Protein AF-A0A3S4YJY5-F1 (afdb_monomer_lite)

Organism: NCBI:txid2047

pLDDT: mean 90.06, std 14.02, range [30.72, 98.81]

Radius of gyration: 25.34 Å; chains: 1; bounding box: 78×40×78 Å

Foldseek 3Di:
DLLVCVVVPAAEEDAAPVRVVVNVVSVPQQLSYEYHYLDYDLVSLLSSQVRVHNEYAYWAPVVVVSNLVSQVVQQVVQVVVVHHRTAAHEYAFEEDLQWAAAQPDIDNHPDDPDRGTWYQAFQQCVVVVDDQVLQVQLVHGSRGTRVLSVLSSQLNRRSHHYQAYAYERAAQGQDQVRLLSSLLSRVVVQLVSCVSSVDQRQEYESEEHQRDDQDPPRDRDDPVVNVVVNVVSQVVSCVVSVHDRHHYHYHYQQVPPFQPDKDKWWWADWDWDWDQDPVRDTDIEIETETAAFCVQPVCCLPPVDAHDKAQPPDHADDDWGWYWYAYDDPDPSRTPHGTDTGHPLDDHDDPDPDPDPRTIMMIGTDDPDD

Structure (mmCIF, N/CA/C/O backbone):
data_AF-A0A3S4YJY5-F1
#
_entry.id   AF-A0A3S4YJY5-F1
#
loop_
_atom_site.group_PDB
_atom_site.id
_atom_site.type_symbol
_atom_site.label_atom_id
_atom_site.label_alt_id
_atom_site.label_comp_id
_atom_site.label_asym_id
_atom_site.label_entity_id
_atom_site.label_seq_id
_atom_site.pdbx_PDB_ins_code
_atom_site.Cartn_x
_atom_site.Cartn_y
_atom_site.Cartn_z
_atom_site.occupancy
_atom_site.B_iso_or_equiv
_atom_site.auth_seq_id
_atom_site.auth_comp_id
_atom_site.auth_asym_id
_atom_site.auth_atom_id
_atom_site.pdbx_PDB_model_num
ATOM 1 N N . MET A 1 1 ? -9.000 -2.576 -15.439 1.00 89.38 1 MET A N 1
ATOM 2 C CA . MET A 1 1 ? -8.334 -2.771 -14.136 1.00 89.38 1 MET A CA 1
ATOM 3 C C . MET A 1 1 ? -9.347 -2.936 -13.020 1.00 89.38 1 MET A C 1
ATOM 5 O O . MET A 1 1 ? -9.651 -4.083 -12.767 1.00 89.38 1 MET A O 1
ATOM 9 N N . ALA A 1 2 ? -9.947 -1.881 -12.447 1.00 93.69 2 ALA A N 1
ATOM 10 C CA . ALA A 1 2 ? -10.879 -2.018 -11.309 1.00 93.69 2 ALA A CA 1
ATOM 11 C C . ALA A 1 2 ? -11.986 -3.073 -11.518 1.00 93.69 2 ALA A C 1
ATOM 13 O O . ALA A 1 2 ? -12.123 -3.989 -10.718 1.00 93.69 2 ALA A O 1
ATOM 14 N N . ARG A 1 3 ? -12.700 -3.007 -12.652 1.00 95.06 3 ARG A N 1
ATOM 15 C CA . ARG A 1 3 ? -13.713 -4.015 -13.004 1.00 95.06 3 ARG A CA 1
ATOM 16 C C . ARG A 1 3 ? -13.138 -5.434 -13.108 1.00 95.06 3 ARG A C 1
ATOM 18 O O . ARG A 1 3 ? -13.740 -6.348 -12.577 1.00 95.06 3 ARG A O 1
ATOM 25 N N . TRP A 1 4 ? -11.981 -5.604 -13.752 1.00 95.44 4 TRP A N 1
ATOM 26 C CA . TRP A 1 4 ? -11.342 -6.919 -13.894 1.00 95.44 4 TRP A CA 1
ATOM 27 C C . TRP A 1 4 ? -10.918 -7.495 -12.547 1.00 95.44 4 TRP A C 1
ATOM 29 O O . TRP A 1 4 ? -11.204 -8.647 -12.280 1.00 95.44 4 TRP A O 1
ATOM 39 N N . ALA A 1 5 ? -10.287 -6.694 -11.684 1.00 95.12 5 ALA A N 1
ATOM 40 C CA . ALA A 1 5 ? -9.904 -7.143 -10.348 1.00 95.12 5 ALA A CA 1
ATOM 41 C C . ALA A 1 5 ? -11.126 -7.650 -9.565 1.00 95.12 5 ALA A C 1
ATOM 43 O O . ALA A 1 5 ? -11.082 -8.734 -8.995 1.00 95.12 5 ALA A O 1
ATOM 44 N N . TYR A 1 6 ? -12.237 -6.909 -9.620 1.00 96.50 6 TYR A N 1
ATOM 45 C CA . TYR A 1 6 ? -13.474 -7.309 -8.958 1.00 96.50 6 TYR A CA 1
ATOM 46 C C . TYR A 1 6 ? -14.141 -8.544 -9.590 1.00 96.50 6 TYR A C 1
ATOM 48 O O . TYR A 1 6 ? -14.603 -9.422 -8.869 1.00 96.50 6 TYR A O 1
ATOM 56 N N . GLU A 1 7 ? -14.171 -8.647 -10.924 1.00 97.00 7 GLU A N 1
ATOM 57 C CA . GLU A 1 7 ? -14.686 -9.828 -11.642 1.00 97.00 7 GLU A CA 1
ATOM 58 C C . GLU A 1 7 ? -13.888 -11.102 -11.309 1.00 97.00 7 GLU A C 1
ATOM 60 O O . GLU A 1 7 ? -14.473 -12.180 -11.230 1.00 97.00 7 GLU A O 1
ATOM 65 N N . GLU A 1 8 ? -12.587 -10.970 -11.040 1.00 97.19 8 GLU A N 1
ATOM 66 C CA . GLU A 1 8 ? -11.709 -12.050 -10.561 1.00 97.19 8 GLU A CA 1
ATOM 67 C C . GLU A 1 8 ? -11.827 -12.304 -9.041 1.00 97.19 8 GLU A C 1
ATOM 69 O O . GLU A 1 8 ? -11.110 -13.135 -8.486 1.00 97.19 8 GLU A O 1
ATOM 74 N N . GLY A 1 9 ? -12.736 -11.609 -8.349 1.00 97.00 9 GLY A N 1
ATOM 75 C CA . GLY A 1 9 ? -13.029 -11.815 -6.929 1.00 97.00 9 GLY A CA 1
ATOM 76 C C . GLY A 1 9 ? -12.109 -11.074 -5.955 1.00 97.00 9 GLY A C 1
ATOM 77 O O . GLY A 1 9 ? -12.150 -11.362 -4.760 1.00 97.00 9 GLY A O 1
ATOM 78 N N . LEU A 1 10 ? -11.294 -10.128 -6.429 1.00 97.06 10 LEU A N 1
ATOM 79 C CA . LEU A 1 10 ? -10.426 -9.315 -5.575 1.00 97.06 10 LEU A CA 1
ATOM 80 C C . LEU A 1 10 ? -11.166 -8.102 -4.992 1.00 97.06 10 LEU A C 1
ATOM 82 O O . LEU A 1 10 ? -12.087 -7.544 -5.599 1.00 97.06 10 LEU A O 1
ATOM 86 N N . CYS A 1 11 ? -10.698 -7.655 -3.829 1.00 97.69 11 CYS A N 1
ATOM 87 C CA . CYS A 1 11 ? -10.986 -6.322 -3.304 1.00 97.69 11 CYS A CA 1
ATOM 88 C C . CYS A 1 11 ? -10.103 -5.260 -3.988 1.00 97.69 11 CYS A C 1
ATOM 90 O O . CYS A 1 11 ? -9.193 -5.585 -4.755 1.00 97.69 11 CYS A O 1
ATOM 92 N N . LEU A 1 12 ? -10.392 -3.982 -3.734 1.00 98.00 12 LEU A N 1
ATOM 93 C CA . LEU A 1 12 ? -9.617 -2.852 -4.244 1.00 98.00 12 LEU A CA 1
ATOM 94 C C . LEU A 1 12 ? -9.205 -1.893 -3.135 1.00 98.00 12 LEU A C 1
ATOM 96 O O . LEU A 1 12 ? -10.061 -1.297 -2.484 1.00 98.00 12 LEU A O 1
ATOM 100 N N . ASP A 1 13 ? -7.912 -1.624 -3.046 1.00 98.25 13 ASP A N 1
ATOM 101 C CA . ASP A 1 13 ? -7.401 -0.556 -2.196 1.00 98.25 13 ASP A CA 1
ATOM 102 C C . ASP A 1 13 ? -7.371 0.757 -2.975 1.00 98.25 13 ASP A C 1
ATOM 104 O O . ASP A 1 13 ? -7.066 0.814 -4.171 1.00 98.25 13 ASP A O 1
ATOM 108 N N . THR A 1 14 ? -7.727 1.832 -2.286 1.00 98.50 14 THR A N 1
ATOM 109 C CA . THR A 1 14 ? -7.718 3.199 -2.803 1.00 98.50 14 THR A CA 1
ATOM 110 C C . THR A 1 14 ? -7.000 4.084 -1.799 1.00 98.50 14 THR A C 1
ATOM 112 O O . THR A 1 14 ? -7.142 3.892 -0.600 1.00 98.50 14 THR A O 1
ATOM 115 N N . ALA A 1 15 ? -6.231 5.061 -2.259 1.00 97.25 15 ALA A N 1
ATOM 116 C CA . ALA A 1 15 ? -5.443 5.963 -1.420 1.00 97.25 15 ALA A CA 1
ATOM 117 C C . ALA A 1 15 ? -5.886 7.431 -1.540 1.00 97.25 15 ALA A C 1
ATOM 119 O O . ALA A 1 15 ? -5.310 8.315 -0.905 1.00 97.25 15 ALA A O 1
ATOM 120 N N . SER A 1 16 ? -6.884 7.712 -2.385 1.00 97.81 16 SER A N 1
ATOM 121 C CA . SER A 1 16 ? -7.425 9.056 -2.589 1.00 97.81 16 SER A CA 1
ATOM 122 C C . SER A 1 16 ? -8.869 9.041 -3.084 1.00 97.81 16 SER A C 1
ATOM 124 O O . SER A 1 16 ? -9.384 8.048 -3.605 1.00 97.81 16 SER A O 1
ATOM 126 N N . GLY A 1 17 ? -9.519 10.199 -3.030 1.00 97.81 17 GLY A N 1
ATOM 127 C CA . GLY A 1 17 ? -10.875 10.398 -3.524 1.00 97.81 17 GLY A CA 1
ATOM 128 C C . GLY A 1 17 ? -11.006 10.199 -5.031 1.00 97.81 17 GLY A C 1
ATOM 129 O O . GLY A 1 17 ? -12.087 9.832 -5.494 1.00 97.81 17 GLY A O 1
ATOM 130 N N . GLY A 1 18 ? -9.932 10.424 -5.795 1.00 98.25 18 GLY A N 1
ATOM 131 C CA . GLY A 1 18 ? -9.892 10.145 -7.231 1.00 98.25 18 GLY A CA 1
ATOM 132 C C . GLY A 1 18 ? -9.934 8.645 -7.518 1.00 98.25 18 GLY A C 1
ATOM 133 O O . GLY A 1 18 ? -10.733 8.197 -8.338 1.00 98.25 18 GLY A O 1
ATOM 134 N N . GLU A 1 19 ? -9.138 7.864 -6.792 1.00 98.50 19 GLU A N 1
ATOM 135 C CA . GLU A 1 19 ? -9.111 6.403 -6.912 1.00 98.50 19 GLU A CA 1
ATOM 136 C C . GLU A 1 19 ? -10.417 5.771 -6.435 1.00 98.50 19 GLU A C 1
ATOM 138 O O . GLU A 1 19 ? -11.005 4.967 -7.161 1.00 98.50 19 GLU A O 1
ATOM 143 N N . LEU A 1 20 ? -10.946 6.224 -5.293 1.00 98.56 20 LEU A N 1
ATOM 144 C CA . LEU A 1 20 ? -12.266 5.820 -4.809 1.00 98.56 20 LEU A CA 1
ATOM 145 C C . LEU A 1 20 ? -13.359 6.128 -5.842 1.00 98.56 20 LEU A C 1
ATOM 147 O O . LEU A 1 20 ? -14.206 5.284 -6.128 1.00 98.56 20 LEU A O 1
ATOM 151 N N . ALA A 1 21 ? -13.324 7.305 -6.473 1.00 98.31 21 ALA A N 1
ATOM 152 C CA . ALA A 1 21 ? -14.275 7.643 -7.529 1.00 98.31 21 ALA A CA 1
ATOM 153 C C . ALA A 1 21 ? -14.146 6.722 -8.755 1.00 98.31 21 ALA A C 1
ATOM 155 O O . ALA A 1 21 ? -15.165 6.353 -9.339 1.00 98.31 21 ALA A O 1
ATOM 156 N N . ILE A 1 22 ? -12.929 6.328 -9.144 1.00 98.06 22 ILE A N 1
ATOM 157 C CA . ILE A 1 22 ? -12.700 5.380 -10.245 1.00 98.06 22 ILE A CA 1
ATOM 158 C C . ILE A 1 22 ? -13.256 3.994 -9.893 1.00 98.06 22 ILE A C 1
ATOM 160 O O . ILE A 1 22 ? -13.948 3.403 -10.725 1.00 98.06 22 ILE A O 1
ATOM 164 N N . ALA A 1 23 ? -13.002 3.492 -8.681 1.00 98.12 23 ALA A N 1
ATOM 165 C CA . ALA A 1 23 ? -13.502 2.195 -8.221 1.00 98.12 23 ALA A CA 1
ATOM 166 C C . ALA A 1 23 ? -15.040 2.153 -8.207 1.00 98.12 23 ALA A C 1
ATOM 168 O O . ALA A 1 23 ? -15.650 1.270 -8.815 1.00 98.12 23 ALA A O 1
ATOM 169 N N . LEU A 1 24 ? -15.676 3.179 -7.634 1.00 97.94 24 LEU A N 1
ATOM 170 C CA . LEU A 1 24 ? -17.135 3.319 -7.620 1.00 97.94 24 LEU A CA 1
ATOM 171 C C . LEU A 1 24 ? -17.711 3.469 -9.034 1.00 97.94 24 LEU A C 1
ATOM 173 O O . LEU A 1 24 ? -18.738 2.877 -9.367 1.00 97.94 24 LEU A O 1
ATOM 177 N N . ARG A 1 25 ? -17.040 4.224 -9.914 1.00 97.94 25 ARG A N 1
ATOM 178 C CA . ARG A 1 25 ? -17.465 4.377 -11.314 1.00 97.94 25 ARG A CA 1
ATOM 179 C C . ARG A 1 25 ? -17.363 3.068 -12.096 1.00 97.94 25 ARG A C 1
ATOM 181 O O . ARG A 1 25 ? -18.149 2.865 -13.021 1.00 97.94 25 ARG A O 1
ATOM 188 N N . ALA A 1 26 ? -16.434 2.195 -11.715 1.00 97.62 26 ALA A N 1
ATOM 189 C CA . ALA A 1 26 ? -16.308 0.834 -12.225 1.00 97.62 26 ALA A CA 1
ATOM 190 C C . ALA A 1 26 ? -17.318 -0.152 -11.606 1.00 97.62 26 ALA A C 1
ATOM 192 O O . ALA A 1 26 ? -17.275 -1.327 -11.958 1.00 97.62 26 ALA A O 1
ATOM 193 N N . GLN A 1 27 ? -18.237 0.329 -10.756 1.00 97.19 27 GLN A N 1
ATOM 194 C CA . GLN A 1 27 ? -19.285 -0.449 -10.084 1.00 97.19 27 GLN A CA 1
ATOM 195 C C . GLN A 1 27 ? -18.755 -1.501 -9.105 1.00 97.19 27 GLN A C 1
ATOM 197 O O . GLN A 1 27 ? -19.440 -2.483 -8.830 1.00 97.19 27 GLN A O 1
ATOM 202 N N . VAL A 1 28 ? -17.562 -1.288 -8.548 1.00 98.38 28 VAL A N 1
ATOM 203 C CA . VAL A 1 28 ? -17.094 -2.108 -7.428 1.00 98.38 28 VAL A CA 1
ATOM 204 C C . VAL A 1 28 ? -17.903 -1.722 -6.184 1.00 98.38 28 VAL A C 1
ATOM 206 O O . VAL A 1 28 ? -17.968 -0.529 -5.866 1.00 98.38 28 VAL A O 1
ATOM 209 N N . PRO A 1 29 ? -18.563 -2.676 -5.501 1.00 98.25 29 PRO A N 1
ATOM 210 C CA . PRO A 1 29 ? -19.312 -2.385 -4.283 1.00 98.25 29 PRO A CA 1
ATOM 211 C C . PRO A 1 29 ? -18.407 -1.789 -3.206 1.00 98.25 29 PRO A C 1
ATOM 213 O O . PRO A 1 29 ? -17.284 -2.255 -3.030 1.00 98.25 29 PRO A O 1
ATOM 216 N N . GLY A 1 30 ? -18.909 -0.810 -2.446 1.00 98.12 30 GLY A N 1
ATOM 217 C CA . GLY A 1 30 ? -18.135 -0.158 -1.384 1.00 98.12 30 GLY A CA 1
ATOM 218 C C . GLY A 1 30 ? -17.520 -1.153 -0.404 1.00 98.12 30 GLY A C 1
ATOM 219 O O . GLY A 1 30 ? -16.336 -1.054 -0.109 1.00 98.12 30 GLY A O 1
ATOM 220 N N . GLN A 1 31 ? -18.270 -2.184 -0.009 1.00 97.81 31 GLN A N 1
ATOM 221 C CA . GLN A 1 31 ? -17.810 -3.232 0.910 1.00 97.81 31 GLN A CA 1
ATOM 222 C C . GLN A 1 31 ? -16.561 -4.004 0.429 1.00 97.81 31 GLN A C 1
ATOM 224 O O . GLN A 1 31 ? -15.911 -4.661 1.233 1.00 97.81 31 GLN A O 1
ATOM 229 N N . ASN A 1 32 ? -16.234 -3.941 -0.868 1.00 98.44 32 ASN A N 1
ATOM 230 C CA . ASN A 1 32 ? -15.051 -4.552 -1.484 1.00 98.44 32 ASN A CA 1
ATOM 231 C C . ASN A 1 32 ? -13.918 -3.539 -1.727 1.00 98.44 32 ASN A C 1
ATOM 233 O O . ASN A 1 32 ? -12.961 -3.848 -2.435 1.00 98.44 32 ASN A O 1
ATOM 237 N N . ILE A 1 33 ? -14.040 -2.326 -1.188 1.00 98.69 33 ILE A N 1
ATOM 238 C CA . ILE A 1 33 ? -13.057 -1.253 -1.307 1.00 98.69 33 ILE A CA 1
ATOM 239 C C . ILE A 1 33 ? -12.466 -0.963 0.076 1.00 98.69 33 ILE A C 1
ATOM 241 O O . ILE A 1 33 ? -13.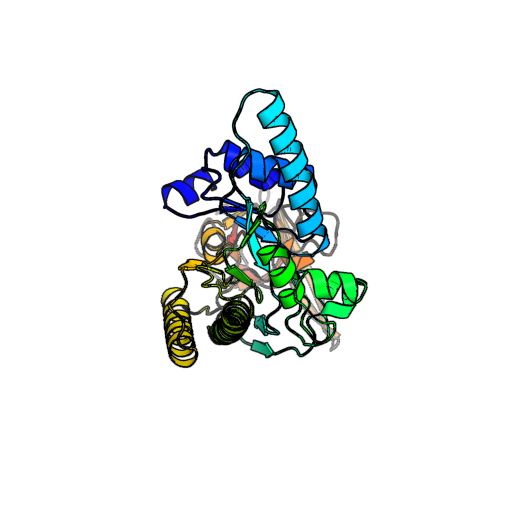208 -0.896 1.059 1.00 98.69 33 ILE A O 1
ATOM 245 N N . ALA A 1 34 ? -11.156 -0.741 0.143 1.00 98.62 34 ALA A N 1
ATOM 246 C CA . ALA A 1 34 ? -10.485 -0.144 1.291 1.00 98.62 34 ALA A CA 1
ATOM 247 C C . ALA A 1 34 ? -9.989 1.273 0.953 1.00 98.62 34 ALA A C 1
ATOM 249 O O . ALA A 1 34 ? -9.582 1.555 -0.178 1.00 98.62 34 ALA A O 1
ATOM 250 N N . LEU A 1 35 ? -10.046 2.189 1.922 1.00 98.81 35 LEU A N 1
ATOM 251 C CA . LEU A 1 35 ? -9.526 3.551 1.798 1.00 98.81 35 LEU A CA 1
ATOM 252 C C . LEU A 1 35 ? -8.330 3.766 2.735 1.00 98.81 35 LEU A C 1
ATOM 254 O O . LEU A 1 35 ? -8.476 3.832 3.954 1.00 98.81 35 LEU A O 1
ATOM 258 N N . HIS A 1 36 ? -7.164 3.957 2.132 1.00 98.75 36 HIS A N 1
ATOM 259 C CA . HIS A 1 36 ? -5.885 4.314 2.737 1.00 98.75 36 HIS A CA 1
ATOM 260 C C . HIS A 1 36 ? -5.592 5.810 2.573 1.00 98.75 36 HIS A C 1
ATOM 262 O O . HIS A 1 36 ? -6.316 6.545 1.902 1.00 98.75 36 HIS A O 1
ATOM 268 N N . GLY A 1 37 ? -4.506 6.262 3.201 1.00 97.50 37 GLY A N 1
ATOM 269 C CA . GLY A 1 37 ? -3.958 7.611 3.052 1.00 97.50 37 GLY A CA 1
ATOM 270 C C . GLY A 1 37 ? -3.569 8.218 4.399 1.00 97.50 37 GLY A C 1
ATOM 271 O O . GLY A 1 37 ? -4.329 8.109 5.351 1.00 97.50 37 GLY A O 1
ATOM 272 N N . ASN A 1 38 ? -2.414 8.885 4.469 1.00 96.81 38 ASN A N 1
ATOM 273 C CA . ASN A 1 38 ? -1.935 9.553 5.697 1.00 96.81 38 ASN A CA 1
ATOM 274 C C . ASN A 1 38 ? -2.633 10.887 6.005 1.00 96.81 38 ASN A C 1
ATOM 276 O O . ASN A 1 38 ? -2.406 11.482 7.051 1.00 96.81 38 ASN A O 1
ATOM 280 N N . ASN A 1 39 ? -3.439 11.398 5.072 1.00 97.88 39 ASN A N 1
ATOM 281 C CA . ASN A 1 39 ? -4.072 12.707 5.193 1.00 97.88 39 ASN A CA 1
ATOM 282 C C . ASN A 1 39 ? -5.403 12.731 4.437 1.00 97.88 39 ASN A C 1
ATOM 284 O O . ASN A 1 39 ? -5.564 13.449 3.446 1.00 97.88 39 ASN A O 1
ATOM 288 N N . LYS A 1 40 ? -6.334 11.868 4.855 1.00 98.56 40 LYS A N 1
ATOM 289 C CA . LYS A 1 40 ? -7.653 11.780 4.227 1.00 98.56 40 LYS A CA 1
ATOM 290 C C . LYS A 1 40 ? -8.435 13.054 4.511 1.00 98.56 40 LYS A C 1
ATOM 292 O O . LYS A 1 40 ? -8.591 13.485 5.649 1.00 98.56 40 LYS A O 1
ATOM 297 N N . SER A 1 41 ? -8.957 13.655 3.457 1.00 98.56 41 SER A N 1
ATOM 298 C CA . SER A 1 41 ? -9.816 14.820 3.550 1.00 98.56 41 SER A CA 1
ATOM 299 C C . SER A 1 41 ? -11.218 14.443 4.022 1.00 98.56 41 SER A C 1
ATOM 301 O O . SER A 1 41 ? -11.734 13.347 3.793 1.00 98.56 41 SER A O 1
ATOM 303 N N . ARG A 1 42 ? -11.902 15.439 4.579 1.00 98.56 42 ARG A N 1
ATOM 304 C CA . ARG A 1 42 ? -13.313 15.362 4.964 1.00 98.56 42 ARG A CA 1
ATOM 305 C C . ARG A 1 42 ? -14.217 14.841 3.834 1.00 98.56 42 ARG A C 1
ATOM 307 O O . ARG A 1 42 ? -15.130 14.059 4.072 1.00 98.56 42 ARG A O 1
ATOM 314 N N . GLY A 1 43 ? -13.943 15.248 2.590 1.00 98.56 43 GLY A N 1
ATOM 315 C CA . GLY A 1 43 ? -14.697 14.814 1.410 1.00 98.56 43 GLY A CA 1
ATOM 316 C C . GLY A 1 43 ? -14.445 13.356 1.010 1.00 98.56 43 GLY A C 1
ATOM 317 O O . GLY A 1 43 ? -15.358 12.697 0.514 1.00 98.56 43 GLY A O 1
ATOM 318 N N . GLU A 1 44 ? -13.234 12.842 1.235 1.00 98.69 44 GLU A N 1
ATOM 319 C CA . GLU A 1 44 ? -12.903 11.428 1.016 1.00 98.69 44 GLU A CA 1
ATOM 320 C C . GLU A 1 44 ? -13.610 10.539 2.034 1.00 98.69 44 GLU A C 1
ATOM 322 O O . GLU A 1 44 ? -14.279 9.585 1.639 1.00 98.69 44 GLU A O 1
ATOM 327 N N . ILE A 1 45 ? -13.559 10.917 3.312 1.00 98.75 45 ILE A N 1
ATOM 328 C CA . ILE A 1 45 ? -14.256 10.224 4.403 1.00 98.75 45 ILE A CA 1
ATOM 329 C C . ILE A 1 45 ? -15.768 10.233 4.168 1.00 98.75 45 ILE A C 1
ATOM 331 O O . ILE A 1 45 ? -16.405 9.182 4.196 1.00 98.75 45 ILE A O 1
ATOM 335 N N . ALA A 1 46 ? -16.351 11.393 3.849 1.00 98.69 46 ALA A N 1
ATOM 336 C CA . ALA A 1 46 ? -17.786 11.487 3.592 1.00 98.69 46 ALA A CA 1
ATOM 337 C C . ALA A 1 46 ? -18.223 10.591 2.423 1.00 98.69 46 ALA A C 1
ATOM 339 O O . ALA A 1 46 ? -19.275 9.957 2.478 1.00 98.69 46 ALA A O 1
ATOM 340 N N . ARG A 1 47 ? -17.410 10.508 1.360 1.00 98.69 47 ARG A N 1
ATOM 341 C CA . ARG A 1 47 ? -17.666 9.599 0.235 1.00 98.69 47 ARG A CA 1
ATOM 342 C C . ARG A 1 47 ? -17.557 8.138 0.665 1.00 98.69 47 ARG A C 1
ATOM 344 O O . ARG A 1 47 ? -18.400 7.344 0.260 1.00 98.69 47 ARG A O 1
ATOM 351 N N . ALA A 1 48 ? -16.554 7.789 1.467 1.00 98.62 48 ALA A N 1
ATOM 352 C CA . ALA A 1 48 ? -16.369 6.429 1.955 1.00 98.62 48 ALA A CA 1
ATOM 353 C C . ALA A 1 48 ? -17.579 5.949 2.772 1.00 98.62 48 ALA A C 1
ATOM 355 O O . ALA A 1 48 ? -18.115 4.879 2.490 1.00 98.62 48 ALA A O 1
ATOM 356 N N . ILE A 1 49 ? -18.072 6.785 3.692 1.00 98.62 49 ILE A N 1
ATOM 357 C CA . ILE A 1 49 ? -19.260 6.499 4.511 1.00 98.62 49 ILE A CA 1
ATOM 358 C C . ILE A 1 49 ? -20.507 6.360 3.629 1.00 98.62 49 ILE A C 1
ATOM 360 O O . ILE A 1 49 ? -21.192 5.341 3.688 1.00 98.62 49 ILE A O 1
ATOM 364 N N . LYS A 1 50 ? -20.768 7.331 2.738 1.00 98.25 50 LYS A N 1
ATOM 365 C CA . LYS A 1 50 ? -21.951 7.323 1.853 1.00 98.25 50 LYS A CA 1
ATOM 366 C C . LYS A 1 50 ? -22.035 6.096 0.947 1.00 98.25 50 LYS A C 1
ATOM 368 O O . LYS A 1 50 ? -23.131 5.677 0.587 1.00 98.25 50 LYS A O 1
ATOM 373 N N . HIS A 1 51 ? -20.891 5.543 0.552 1.00 98.31 51 HIS A N 1
ATOM 374 C CA . HIS A 1 51 ? -20.830 4.367 -0.312 1.00 98.31 51 HIS A CA 1
ATOM 375 C C . HIS A 1 51 ? -20.602 3.053 0.443 1.00 98.31 51 HIS A C 1
ATOM 377 O O . HIS A 1 51 ? -20.512 2.015 -0.210 1.00 98.31 51 HIS A O 1
ATOM 383 N N . GLY A 1 52 ? -20.533 3.079 1.778 1.00 98.12 52 GLY A N 1
ATOM 384 C CA . GLY A 1 52 ? -20.323 1.886 2.597 1.00 98.12 52 GLY A CA 1
ATOM 385 C C . GLY A 1 52 ? -19.004 1.189 2.276 1.00 98.12 52 GLY A C 1
ATOM 386 O O . GLY A 1 52 ? -19.003 -0.006 1.985 1.00 98.12 52 GLY A O 1
ATOM 387 N N . VAL A 1 53 ? -17.902 1.947 2.244 1.00 98.44 53 VAL A N 1
ATOM 388 C CA . VAL A 1 53 ? -16.554 1.401 2.027 1.00 98.44 53 VAL A CA 1
ATOM 389 C C . VAL A 1 53 ? -16.249 0.324 3.069 1.00 98.44 53 VAL A C 1
ATOM 391 O O . VAL A 1 53 ? -16.536 0.491 4.252 1.00 98.44 53 VAL A O 1
ATOM 394 N N . GLY A 1 54 ? -15.682 -0.788 2.604 1.00 98.12 54 GLY A N 1
ATOM 395 C CA . GLY A 1 54 ? -15.430 -1.981 3.393 1.00 98.12 54 GLY A CA 1
ATOM 396 C C . GLY A 1 54 ? -14.481 -1.711 4.540 1.00 98.12 54 GLY A C 1
ATOM 397 O O . GLY A 1 54 ? -14.781 -2.129 5.647 1.00 98.12 54 GLY A O 1
ATOM 398 N N . ARG A 1 55 ? -13.376 -0.995 4.315 1.00 98.25 55 ARG A N 1
ATOM 399 C CA . ARG A 1 55 ? -12.428 -0.618 5.373 1.00 98.25 55 ARG A CA 1
ATOM 400 C C . ARG A 1 55 ? -11.906 0.799 5.183 1.00 98.25 55 ARG A C 1
ATOM 402 O O . ARG A 1 55 ? -11.572 1.198 4.071 1.00 98.25 55 ARG A O 1
ATOM 409 N N . VAL A 1 56 ? -11.773 1.544 6.272 1.00 98.81 56 VAL A N 1
ATOM 410 C CA . VAL A 1 56 ? -10.949 2.754 6.330 1.00 98.81 56 VAL A CA 1
ATOM 411 C C . VAL A 1 56 ? -9.705 2.416 7.141 1.00 98.81 56 VAL A C 1
ATOM 413 O O . VAL A 1 56 ? -9.796 2.091 8.323 1.00 98.81 56 VAL A O 1
ATOM 416 N N . VAL A 1 57 ? -8.541 2.446 6.497 1.00 98.75 57 VAL A N 1
ATOM 417 C CA . VAL A 1 57 ? -7.263 2.166 7.157 1.00 98.75 57 VAL A CA 1
ATOM 418 C C . VAL A 1 57 ? -6.720 3.468 7.717 1.00 98.75 57 VAL A C 1
ATOM 420 O O . VAL A 1 57 ? -6.217 4.312 6.971 1.00 98.75 57 VAL A O 1
ATOM 423 N N . VAL A 1 58 ? -6.885 3.647 9.022 1.00 98.44 58 VAL A N 1
ATOM 424 C CA . VAL A 1 58 ? -6.628 4.899 9.727 1.00 98.44 58 VAL A CA 1
ATOM 425 C C . VAL A 1 58 ? -5.148 5.053 10.045 1.00 98.44 58 VAL A C 1
ATOM 427 O O . VAL A 1 58 ? -4.494 4.114 10.502 1.00 98.44 58 VAL A O 1
ATOM 430 N N . ASP A 1 59 ? -4.635 6.257 9.807 1.00 97.81 59 ASP A N 1
ATOM 431 C CA . ASP A 1 59 ? -3.210 6.572 9.880 1.00 97.81 59 ASP A CA 1
ATOM 432 C C . ASP A 1 59 ? -2.857 7.467 11.084 1.00 97.81 59 ASP A C 1
ATOM 434 O O . ASP A 1 59 ? -1.710 7.474 11.521 1.00 97.81 59 ASP A O 1
ATOM 438 N N . SER A 1 60 ? -3.830 8.185 11.665 1.00 96.31 60 SER A N 1
ATOM 439 C CA . SER A 1 60 ? -3.609 9.073 12.819 1.00 96.31 60 SER A CA 1
ATOM 440 C C . SER A 1 60 ? -4.821 9.191 13.756 1.00 96.31 60 SER A C 1
ATOM 442 O O . SER A 1 60 ? -5.949 8.849 13.401 1.00 96.31 60 SER A O 1
ATOM 444 N N . ILE A 1 61 ? -4.599 9.718 14.965 1.00 95.69 61 ILE A N 1
ATOM 445 C CA . ILE A 1 61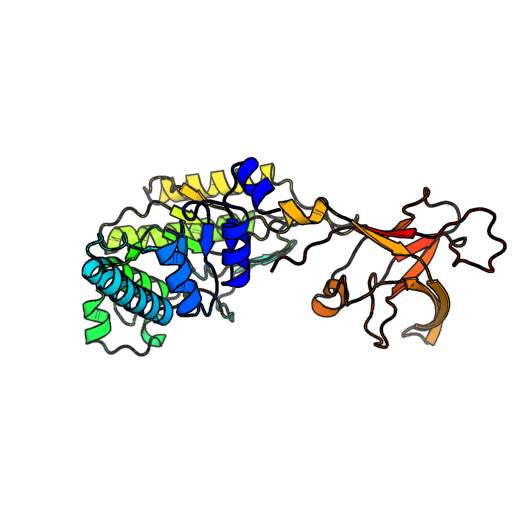 ? -5.677 10.023 15.923 1.00 95.69 61 ILE A CA 1
ATOM 446 C C . ILE A 1 61 ? -6.575 11.156 15.413 1.00 95.69 61 ILE A C 1
ATOM 448 O O . ILE A 1 61 ? -7.792 11.106 15.584 1.00 95.69 61 ILE A O 1
ATOM 452 N N . ASP A 1 62 ? -6.000 12.168 14.762 1.00 95.56 62 ASP A N 1
ATOM 453 C CA . ASP A 1 62 ? -6.781 13.264 14.179 1.00 95.56 62 ASP A CA 1
ATOM 454 C C . ASP A 1 62 ? -7.710 12.767 13.071 1.00 95.56 62 ASP A C 1
ATOM 456 O O . ASP A 1 62 ? -8.819 13.276 12.910 1.00 95.56 62 ASP A O 1
ATOM 460 N N . GLU A 1 63 ? -7.304 11.725 12.347 1.00 97.88 63 GLU A N 1
ATOM 461 C CA . GLU A 1 63 ? -8.177 11.068 11.387 1.00 97.88 63 GLU A CA 1
ATOM 462 C C . GLU A 1 63 ? -9.354 10.353 12.077 1.00 97.88 63 GLU A C 1
ATOM 464 O O . GLU A 1 63 ? -10.480 10.481 11.601 1.00 97.88 63 GLU A O 1
ATOM 469 N N . LEU A 1 64 ? -9.155 9.678 13.221 1.00 97.69 64 LEU A N 1
ATOM 470 C CA . LEU A 1 64 ? -10.264 9.089 13.998 1.00 97.69 64 LEU A CA 1
ATOM 471 C C . LEU A 1 64 ? -11.295 10.149 14.412 1.00 97.69 64 LEU A C 1
ATOM 473 O O . LEU A 1 64 ? -12.504 9.936 14.269 1.00 97.69 64 LEU A O 1
ATOM 477 N N . LYS A 1 65 ? -10.816 11.308 14.883 1.00 96.31 65 LYS A N 1
ATOM 478 C CA . LYS A 1 65 ? -11.668 12.456 15.235 1.00 96.31 65 LYS A CA 1
ATOM 479 C C . LYS A 1 65 ? -12.436 12.951 14.009 1.00 96.31 65 LYS A C 1
ATOM 481 O O . LYS A 1 65 ? -13.658 13.060 14.049 1.00 96.31 65 LYS A O 1
ATOM 486 N N . LEU A 1 66 ? -11.740 13.141 12.887 1.00 98.38 66 LEU A N 1
ATOM 487 C CA . LEU A 1 66 ? -12.345 13.587 11.634 1.00 98.38 66 LEU A CA 1
ATOM 488 C C . LEU A 1 66 ? -13.415 12.614 11.113 1.00 98.38 66 LEU A C 1
ATOM 490 O O . LEU A 1 66 ? -14.460 13.061 10.641 1.00 98.38 66 LEU A O 1
ATOM 494 N N . ILE A 1 67 ? -13.182 11.299 11.189 1.00 98.56 67 ILE A N 1
ATOM 495 C CA . ILE A 1 67 ? -14.177 10.292 10.790 1.00 98.56 67 ILE A CA 1
ATOM 496 C C . ILE A 1 67 ? -15.416 10.390 11.677 1.00 98.56 67 ILE A C 1
ATOM 498 O O . ILE A 1 67 ? -16.530 10.379 11.156 1.00 98.56 67 ILE A O 1
ATOM 502 N N . THR A 1 68 ? -15.227 10.537 12.987 1.00 98.31 68 THR A N 1
ATOM 503 C CA . THR A 1 68 ? -16.320 10.662 13.962 1.00 98.31 68 THR A CA 1
ATOM 504 C C . THR A 1 68 ? -17.168 11.908 13.706 1.00 98.31 68 THR A C 1
ATOM 506 O O . THR A 1 68 ? -18.394 11.806 13.633 1.00 98.31 68 THR A O 1
ATOM 509 N N . ASP A 1 69 ? -16.532 13.057 13.469 1.00 98.50 69 ASP A N 1
ATOM 510 C CA . ASP A 1 69 ? -17.223 14.315 13.165 1.00 98.50 69 ASP A CA 1
ATOM 511 C C . ASP A 1 69 ? -18.040 14.213 11.870 1.00 98.50 69 ASP A C 1
ATOM 513 O O . ASP A 1 69 ? -19.228 14.542 11.833 1.00 98.50 69 ASP A O 1
ATOM 517 N N . VAL A 1 70 ? -17.426 13.701 10.797 1.00 98.75 70 VAL A N 1
ATOM 518 C CA . VAL A 1 70 ? -18.109 13.527 9.507 1.00 98.75 70 VAL A CA 1
ATOM 519 C C . VAL A 1 70 ? -19.252 12.526 9.622 1.00 98.75 70 VAL A C 1
ATOM 521 O O . VAL A 1 70 ? -20.320 12.751 9.058 1.00 98.75 70 VAL A O 1
ATOM 524 N N . TYR A 1 71 ? -19.054 11.429 10.349 1.00 98.69 71 TYR A N 1
ATOM 525 C CA . TYR A 1 71 ? -20.098 10.441 10.586 1.00 98.69 71 TYR A CA 1
ATOM 526 C C . TYR A 1 71 ? -21.302 11.055 11.307 1.00 98.69 71 TYR A C 1
ATOM 528 O O . TYR A 1 71 ? -22.438 10.850 10.874 1.00 98.69 71 TYR A O 1
ATOM 536 N N . ALA A 1 72 ? -21.066 11.830 12.370 1.00 98.38 72 ALA A N 1
ATOM 537 C CA . ALA A 1 72 ? -22.124 12.477 13.139 1.00 98.38 72 ALA A CA 1
ATOM 538 C C . ALA A 1 72 ? -22.940 13.448 12.274 1.00 98.38 72 ALA A C 1
ATOM 540 O O . ALA A 1 72 ? -24.172 13.406 12.294 1.00 98.38 72 ALA A O 1
ATOM 541 N N . GLU A 1 73 ? -22.269 14.270 11.464 1.00 98.31 73 GLU A N 1
ATOM 542 C CA . GLU A 1 73 ? -22.932 15.172 10.520 1.00 98.31 73 GLU A CA 1
ATOM 543 C C . GLU A 1 73 ? -23.775 14.413 9.491 1.00 98.31 73 GLU A C 1
ATOM 545 O O . GLU A 1 73 ? -24.950 14.726 9.305 1.00 98.31 73 GLU A O 1
ATOM 550 N N . LEU A 1 74 ? -23.213 13.378 8.861 1.00 98.44 74 LEU A N 1
ATOM 551 C CA . LEU A 1 74 ? -23.926 12.592 7.854 1.00 98.44 74 LEU A CA 1
ATOM 552 C C . LEU A 1 74 ? -25.120 11.834 8.437 1.00 98.44 74 LEU A C 1
ATOM 554 O O . LEU A 1 74 ? -26.155 11.725 7.780 1.00 98.44 74 LEU A O 1
ATOM 558 N N . CYS A 1 75 ? -25.006 11.318 9.659 1.00 98.12 75 CYS A N 1
ATOM 559 C CA . CYS A 1 75 ? -26.126 10.673 10.336 1.00 98.12 75 CYS A CA 1
ATOM 560 C C . CYS A 1 75 ? -27.218 11.683 10.698 1.00 98.12 75 CYS A C 1
ATOM 562 O O . CYS A 1 75 ? -28.394 11.378 10.518 1.00 98.12 75 CYS A O 1
ATOM 564 N N . ALA A 1 76 ? -26.856 12.889 11.147 1.00 98.06 76 ALA A N 1
ATOM 565 C CA . ALA A 1 76 ? -27.822 13.953 11.410 1.00 98.06 76 ALA A CA 1
ATOM 566 C C . ALA A 1 76 ? -28.563 14.386 10.132 1.00 98.06 76 ALA A C 1
ATOM 568 O O . ALA A 1 76 ? -29.783 14.546 10.166 1.00 98.06 76 ALA A O 1
ATOM 569 N N . GLU A 1 77 ? -27.852 14.518 9.005 1.00 97.81 77 GLU A N 1
ATOM 570 C CA . GLU A 1 77 ? -28.448 14.761 7.682 1.00 97.81 77 GLU A CA 1
ATOM 571 C C . GLU A 1 77 ? -29.413 13.630 7.287 1.00 97.81 77 GLU A C 1
ATOM 573 O O . GLU A 1 77 ? -30.567 13.896 6.956 1.00 97.81 77 GLU A O 1
ATOM 578 N N . SER A 1 78 ? -28.978 12.368 7.397 1.00 97.19 78 SER A N 1
ATOM 579 C CA . SER A 1 78 ? -29.789 11.185 7.062 1.00 97.19 78 SER A CA 1
ATOM 580 C C . SER A 1 78 ? -31.088 11.129 7.876 1.00 97.19 78 SER A C 1
ATOM 582 O O . SER A 1 78 ? -32.182 10.995 7.325 1.00 97.19 78 SER A O 1
ATOM 584 N N . VAL A 1 79 ? -30.989 11.328 9.194 1.00 97.50 79 VAL A N 1
ATOM 585 C CA . VAL A 1 79 ? -32.143 11.326 10.105 1.00 97.50 79 VAL A CA 1
ATOM 586 C C . VAL A 1 79 ? -33.088 12.493 9.814 1.00 97.50 79 VAL A C 1
ATOM 588 O O . VAL A 1 79 ? -34.307 12.317 9.851 1.00 97.50 79 VAL A O 1
ATOM 591 N N . ALA A 1 80 ? -32.563 13.677 9.481 1.00 97.62 80 ALA A N 1
ATOM 592 C CA . ALA A 1 80 ? -33.385 14.824 9.088 1.00 97.62 80 ALA A CA 1
ATOM 593 C C . ALA A 1 80 ? -34.173 14.571 7.787 1.00 97.62 80 ALA A C 1
ATOM 595 O O . ALA A 1 80 ? -35.266 15.114 7.618 1.00 97.62 80 ALA A O 1
ATOM 596 N N . GLU A 1 81 ? -33.659 13.716 6.900 1.00 97.38 81 GLU A N 1
ATOM 597 C CA . GLU A 1 81 ? -34.337 13.253 5.682 1.00 97.38 81 GLU A CA 1
ATOM 598 C C . GLU A 1 81 ? -35.302 12.072 5.924 1.00 97.38 81 GLU A C 1
ATOM 600 O O . GLU A 1 81 ? -35.960 11.605 4.993 1.00 97.38 81 GLU A O 1
ATOM 605 N N . GLY A 1 82 ? -35.442 11.606 7.171 1.00 97.38 82 GLY A N 1
ATOM 606 C CA . GLY A 1 82 ? -36.293 10.469 7.531 1.00 97.38 82 GLY A CA 1
ATOM 607 C C . GLY A 1 82 ? -35.694 9.108 7.166 1.00 97.38 82 GLY A C 1
ATOM 608 O O . GLY A 1 82 ? -36.437 8.134 7.027 1.00 97.38 82 GLY A O 1
ATOM 609 N N . LEU A 1 83 ? -34.375 9.046 6.983 1.00 97.62 83 LEU A N 1
ATOM 610 C CA . LEU A 1 83 ? -33.614 7.828 6.726 1.00 97.62 83 LEU A CA 1
ATOM 611 C C . LEU A 1 83 ? -32.917 7.344 8.007 1.00 97.62 83 LEU A C 1
ATOM 613 O O . LEU A 1 83 ? -32.744 8.089 8.972 1.00 97.62 83 LEU A O 1
ATOM 617 N N . GLU A 1 84 ? -32.507 6.078 8.011 1.00 96.50 84 GLU A N 1
ATOM 618 C CA . GLU A 1 84 ? -31.703 5.510 9.097 1.00 96.50 84 GLU A CA 1
ATOM 619 C C . GLU A 1 84 ? -30.294 6.138 9.128 1.00 96.50 84 GLU A C 1
ATOM 621 O O . GLU A 1 84 ? -29.776 6.550 8.079 1.00 96.50 84 GLU A O 1
ATOM 626 N N . PRO A 1 85 ? -29.642 6.218 10.303 1.00 96.44 85 PRO A N 1
ATOM 627 C CA . PRO A 1 85 ? -28.236 6.592 10.377 1.00 96.44 85 PRO A CA 1
ATOM 628 C C . PRO A 1 85 ? -27.366 5.586 9.610 1.00 96.44 85 PRO A C 1
ATOM 630 O O . PRO A 1 85 ? -27.731 4.422 9.418 1.00 96.44 85 PRO A O 1
ATOM 633 N N . TYR A 1 86 ? -26.194 6.039 9.171 1.00 97.75 86 TYR A N 1
ATOM 634 C CA . TYR A 1 86 ? -25.215 5.156 8.542 1.00 97.75 86 TYR A CA 1
ATOM 635 C C . TYR A 1 86 ? -24.731 4.099 9.551 1.00 97.75 86 TYR A C 1
ATOM 637 O O . TYR A 1 86 ? -24.728 4.366 10.750 1.00 97.75 86 TYR A O 1
ATOM 645 N N . PRO A 1 87 ? -24.323 2.898 9.108 1.00 97.69 87 PRO A N 1
ATOM 646 C CA . PRO A 1 87 ? -23.661 1.941 9.990 1.00 97.69 87 PRO A CA 1
ATOM 647 C C . PRO A 1 87 ? -22.282 2.460 10.416 1.00 97.69 87 PRO A C 1
ATOM 649 O O . PRO A 1 87 ? -21.654 3.221 9.676 1.00 97.69 87 PRO A O 1
ATOM 652 N N . ALA A 1 88 ? -21.798 1.993 11.571 1.00 98.25 88 ALA A N 1
ATOM 653 C CA . ALA A 1 88 ? -20.460 2.304 12.068 1.00 98.25 88 ALA A CA 1
ATOM 654 C C . ALA A 1 88 ? -19.383 2.035 11.002 1.00 98.25 88 ALA A C 1
ATOM 656 O O . ALA A 1 88 ? -19.449 1.055 10.253 1.00 98.25 88 ALA A O 1
ATOM 657 N N . VAL A 1 89 ? -18.400 2.931 10.922 1.00 98.62 89 VAL A N 1
ATOM 658 C CA . VAL A 1 89 ? -17.362 2.906 9.889 1.00 98.62 89 VAL A CA 1
ATOM 659 C C . VAL A 1 89 ? -16.368 1.792 10.207 1.00 98.62 89 VAL A C 1
ATOM 661 O O . VAL A 1 89 ? -15.727 1.866 11.255 1.00 98.62 89 VAL A O 1
ATOM 664 N N . PRO A 1 90 ? -16.179 0.782 9.340 1.00 98.62 90 PRO A N 1
ATOM 665 C CA . PRO A 1 90 ? -15.243 -0.292 9.640 1.00 98.62 90 PRO A CA 1
ATOM 666 C C . PRO A 1 90 ? -13.800 0.190 9.488 1.00 98.62 90 PRO A C 1
ATOM 668 O O . PRO A 1 90 ? -13.399 0.653 8.417 1.00 98.62 90 PRO A O 1
ATOM 671 N N . VAL A 1 91 ? -13.012 0.062 10.552 1.00 98.62 91 VAL A N 1
ATOM 672 C CA . VAL A 1 91 ? -11.667 0.631 10.660 1.00 98.62 91 VAL A CA 1
ATOM 673 C C . VAL A 1 91 ? -10.620 -0.446 10.922 1.00 98.62 91 VAL A C 1
ATOM 675 O O . VAL A 1 91 ? -10.797 -1.318 11.775 1.00 98.62 91 VAL A O 1
ATOM 678 N N . LEU A 1 92 ? -9.491 -0.330 10.221 1.00 98.75 92 LEU A N 1
ATOM 679 C CA . LEU A 1 92 ? -8.218 -0.927 10.624 1.00 98.75 92 LEU A CA 1
ATOM 680 C C . LEU A 1 92 ? -7.279 0.191 11.082 1.00 98.75 92 LEU A C 1
ATOM 682 O O . LEU A 1 92 ? -7.281 1.266 10.485 1.00 98.75 92 LEU A O 1
ATOM 686 N N . ILE A 1 93 ? -6.443 -0.056 12.087 1.00 98.31 93 ILE A N 1
ATOM 687 C CA . ILE A 1 93 ? -5.343 0.865 12.413 1.00 98.31 93 ILE A CA 1
ATOM 688 C C . ILE A 1 93 ? -4.087 0.462 11.660 1.00 98.31 93 ILE A C 1
ATOM 690 O O . ILE A 1 93 ? -3.690 -0.704 11.691 1.00 98.31 93 ILE A O 1
ATOM 694 N N . ARG A 1 94 ? -3.435 1.424 11.007 1.00 98.50 94 ARG A N 1
ATOM 695 C CA . ARG A 1 94 ? -2.119 1.195 10.423 1.00 98.50 94 ARG A CA 1
ATOM 696 C C . ARG A 1 94 ? -1.049 1.301 11.498 1.00 98.50 94 ARG A C 1
ATOM 698 O O . ARG A 1 94 ? -0.916 2.338 12.140 1.00 98.50 94 ARG A O 1
ATOM 705 N N . ILE A 1 95 ? -0.262 0.248 11.667 1.00 97.31 95 ILE A N 1
ATOM 706 C CA . ILE A 1 95 ? 0.845 0.198 12.625 1.00 97.31 95 ILE A CA 1
ATOM 707 C C . ILE A 1 95 ? 2.199 0.245 11.922 1.00 97.31 95 ILE A C 1
ATOM 709 O O . ILE A 1 95 ? 2.326 -0.076 10.737 1.00 97.31 95 ILE A O 1
ATOM 713 N N . THR A 1 96 ? 3.217 0.586 12.701 1.00 93.81 96 THR A N 1
ATOM 714 C CA . THR A 1 96 ? 4.628 0.545 12.319 1.00 93.81 96 THR A CA 1
ATOM 715 C C . THR A 1 96 ? 5.347 -0.577 13.080 1.00 93.81 96 THR A C 1
ATOM 717 O O . THR A 1 96 ? 5.649 -0.430 14.269 1.00 93.81 96 THR A O 1
ATOM 720 N N . PRO A 1 97 ? 5.542 -1.759 12.456 1.00 88.69 97 PRO A N 1
ATOM 721 C CA . PRO A 1 97 ? 5.984 -2.970 13.156 1.00 88.69 97 PRO A CA 1
ATOM 722 C C . PRO A 1 97 ? 7.487 -3.010 13.503 1.00 88.69 97 PRO A C 1
ATOM 724 O O . PRO A 1 97 ? 7.971 -4.001 14.039 1.00 88.69 97 PRO A O 1
ATOM 727 N N . GLY A 1 98 ? 8.254 -1.971 13.202 1.00 85.38 98 GLY A N 1
ATOM 728 C CA . GLY A 1 98 ? 9.711 -1.915 13.315 1.00 85.38 98 GLY A CA 1
ATOM 729 C C . GLY A 1 98 ? 10.443 -2.726 12.243 1.00 85.38 98 GLY A C 1
ATOM 730 O O . GLY A 1 98 ? 11.599 -3.096 12.454 1.00 85.38 98 GLY A O 1
ATOM 731 N N . VAL A 1 99 ? 9.784 -3.049 11.125 1.00 83.50 99 VAL A N 1
ATOM 732 C CA . VAL A 1 99 ? 10.311 -3.945 10.082 1.00 83.50 99 VAL A CA 1
ATOM 733 C C . VAL A 1 99 ? 10.325 -3.231 8.740 1.00 83.50 99 VAL A C 1
ATOM 735 O O . VAL A 1 99 ? 9.272 -2.902 8.199 1.00 83.50 99 VAL A O 1
ATOM 738 N N . HIS A 1 100 ? 11.519 -3.067 8.172 1.00 80.94 100 HIS A N 1
ATOM 739 C CA . HIS A 1 100 ? 11.699 -2.605 6.802 1.00 80.94 100 HIS A CA 1
ATOM 740 C C . HIS A 1 100 ? 12.291 -3.715 5.939 1.00 80.94 100 HIS A C 1
ATOM 742 O O . HIS A 1 100 ? 13.436 -4.122 6.131 1.00 80.94 100 HIS A O 1
ATOM 748 N N . ALA A 1 101 ? 11.516 -4.186 4.963 1.00 81.12 101 ALA A N 1
ATOM 749 C CA . ALA A 1 101 ? 11.935 -5.229 4.037 1.00 81.12 101 ALA A CA 1
ATOM 750 C C . ALA A 1 101 ? 12.202 -4.661 2.635 1.00 81.12 101 ALA A C 1
ATOM 752 O O . ALA A 1 101 ? 11.410 -3.896 2.079 1.00 81.12 101 ALA A O 1
ATOM 753 N N . SER A 1 102 ? 13.327 -5.071 2.056 1.00 77.31 102 SER A N 1
ATOM 754 C CA . SER A 1 102 ? 13.726 -4.805 0.671 1.00 77.31 102 SER A CA 1
ATOM 755 C C . SER A 1 102 ? 14.163 -6.113 -0.004 1.00 77.31 102 SER A C 1
ATOM 757 O O . SER A 1 102 ? 14.037 -7.178 0.598 1.00 77.31 102 SER A O 1
ATOM 759 N N . THR A 1 103 ? 14.639 -6.054 -1.253 1.00 75.38 103 THR A N 1
ATOM 760 C CA . THR A 1 103 ? 14.932 -7.218 -2.119 1.00 75.38 103 THR A CA 1
ATOM 761 C C . THR A 1 103 ? 15.508 -8.428 -1.387 1.00 75.38 103 THR A C 1
ATOM 763 O O . THR A 1 103 ? 14.866 -9.474 -1.380 1.00 75.38 103 THR A O 1
ATOM 766 N N . HIS A 1 104 ? 16.666 -8.290 -0.740 1.00 60.69 104 HIS A N 1
ATOM 767 C CA . HIS A 1 104 ? 17.337 -9.396 -0.040 1.00 60.69 104 HIS A CA 1
ATOM 768 C C . HIS A 1 104 ? 17.611 -9.133 1.444 1.00 60.69 104 HIS A C 1
ATOM 770 O O . HIS A 1 104 ? 18.113 -10.018 2.135 1.00 60.69 104 HIS A O 1
ATOM 776 N N . GLU A 1 105 ? 17.288 -7.942 1.947 1.00 54.91 105 GLU A N 1
ATOM 777 C CA . GLU A 1 105 ? 17.562 -7.555 3.328 1.00 54.91 105 GLU A CA 1
ATOM 778 C C . GLU A 1 105 ? 16.280 -7.100 4.025 1.00 54.91 105 GLU A C 1
ATOM 780 O O . GLU A 1 105 ? 15.533 -6.258 3.516 1.00 54.91 105 GLU A O 1
ATOM 785 N N . SER A 1 106 ? 16.055 -7.660 5.215 1.00 54.72 106 SER A N 1
ATOM 786 C CA . SER A 1 106 ? 15.131 -7.126 6.210 1.00 54.72 106 SER A CA 1
ATOM 787 C C . SER A 1 106 ? 15.958 -6.434 7.286 1.00 54.72 106 SER A C 1
ATOM 789 O O . SER A 1 106 ? 16.852 -7.049 7.874 1.00 54.72 106 SER A O 1
ATOM 791 N N . ILE A 1 107 ? 15.673 -5.161 7.534 1.00 58.16 107 ILE A N 1
ATOM 792 C CA . ILE A 1 107 ? 16.276 -4.392 8.615 1.00 58.16 107 ILE A CA 1
ATOM 793 C C . ILE A 1 107 ? 15.196 -4.181 9.672 1.00 58.16 107 ILE A C 1
ATOM 795 O O . ILE A 1 107 ? 14.189 -3.514 9.433 1.00 58.16 107 ILE A O 1
ATOM 799 N N . ALA A 1 108 ? 15.422 -4.739 10.861 1.00 58.50 108 ALA A N 1
ATOM 800 C CA . ALA A 1 108 ? 14.659 -4.377 12.045 1.00 58.50 108 ALA A CA 1
ATOM 801 C C . ALA A 1 108 ? 15.163 -3.012 12.534 1.00 58.50 108 ALA A C 1
ATOM 803 O O . ALA A 1 108 ? 16.254 -2.910 13.102 1.00 58.50 108 ALA A O 1
ATOM 804 N N . THR A 1 109 ? 14.418 -1.944 12.256 1.00 52.34 109 THR A N 1
ATOM 805 C CA . THR A 1 109 ? 14.813 -0.583 12.631 1.00 52.34 109 THR A CA 1
ATOM 806 C C . THR A 1 109 ? 14.161 -0.187 13.947 1.00 52.34 109 THR A C 1
ATOM 808 O O . THR A 1 109 ? 12.941 -0.185 14.074 1.00 52.34 109 THR A O 1
ATOM 811 N N . ALA A 1 110 ? 14.982 0.211 14.921 1.00 41.03 110 ALA A N 1
ATOM 812 C CA . ALA A 1 110 ? 14.516 0.673 16.227 1.00 41.03 110 ALA A CA 1
ATOM 813 C C . ALA A 1 110 ? 13.790 2.030 16.186 1.00 41.03 110 ALA A C 1
ATOM 815 O O . ALA A 1 110 ? 13.236 2.419 17.200 1.00 41.03 110 ALA A O 1
ATOM 816 N N . HIS A 1 111 ? 13.778 2.751 15.060 1.00 52.88 111 HIS A N 1
ATOM 817 C CA . HIS A 1 111 ? 12.978 3.959 14.851 1.00 52.88 111 HIS A CA 1
ATOM 818 C C . HIS A 1 111 ? 12.522 4.000 13.391 1.00 52.88 111 HIS A C 1
ATOM 820 O O . HIS A 1 111 ? 13.356 3.964 12.488 1.00 52.88 111 HIS A O 1
ATOM 826 N N . GLU A 1 112 ? 11.212 4.050 13.167 1.00 64.44 112 GLU A N 1
ATOM 827 C CA . GLU A 1 112 ? 10.634 4.203 11.834 1.00 64.44 112 GLU A CA 1
ATOM 828 C C . GLU A 1 112 ? 10.426 5.690 11.531 1.00 64.44 112 GLU A C 1
ATOM 830 O O . GLU A 1 112 ? 9.404 6.271 11.890 1.00 64.44 112 GLU A O 1
ATOM 835 N N . ASP A 1 113 ? 11.419 6.323 10.905 1.00 79.50 113 ASP A N 1
ATOM 836 C CA . ASP A 1 113 ? 11.318 7.705 10.420 1.00 79.50 113 ASP A CA 1
ATOM 837 C C . ASP A 1 113 ? 10.526 7.746 9.105 1.00 79.50 113 ASP A C 1
ATOM 839 O O . ASP A 1 113 ? 11.079 7.794 8.003 1.00 79.50 113 ASP A O 1
ATOM 843 N N . GLN A 1 114 ? 9.206 7.618 9.224 1.00 84.88 114 GLN A N 1
ATOM 844 C CA . GLN A 1 114 ? 8.287 7.603 8.095 1.00 84.88 114 GLN A CA 1
ATOM 845 C C . GLN A 1 114 ? 6.910 8.151 8.495 1.00 84.88 114 GLN A C 1
ATOM 847 O O . GLN A 1 114 ? 6.562 8.232 9.669 1.00 84.88 114 GLN A O 1
ATOM 852 N N . LYS A 1 115 ? 6.142 8.613 7.503 1.00 89.44 115 LYS A N 1
ATOM 853 C CA . LYS A 1 115 ? 4.923 9.411 7.725 1.00 89.44 115 LYS A CA 1
ATOM 854 C C . LYS A 1 115 ? 3.648 8.603 7.976 1.00 89.44 115 LYS A C 1
ATOM 856 O O . LYS A 1 115 ? 2.603 9.220 8.129 1.00 89.44 115 LYS A O 1
ATOM 861 N N . PHE A 1 116 ? 3.706 7.280 7.864 1.00 91.81 116 PHE A N 1
ATOM 862 C CA . PHE A 1 116 ? 2.533 6.418 7.897 1.00 91.81 116 PHE A CA 1
ATOM 863 C C . PHE A 1 116 ? 2.445 5.617 9.185 1.00 91.81 116 PHE A C 1
ATOM 865 O O . PHE A 1 116 ? 3.440 5.075 9.667 1.00 91.81 116 PHE A O 1
ATOM 872 N N . GLY A 1 117 ? 1.210 5.408 9.621 1.00 91.50 117 GLY A N 1
ATOM 873 C CA . GLY A 1 117 ? 0.877 4.515 10.714 1.00 91.50 117 GLY A CA 1
ATOM 874 C C . GLY A 1 117 ? 1.344 4.985 12.086 1.00 91.50 117 GLY A C 1
ATOM 875 O O . GLY A 1 117 ? 1.938 6.043 12.283 1.00 91.50 117 GLY A O 1
ATOM 876 N N . MET A 1 118 ? 1.037 4.147 13.065 1.00 95.06 118 MET A N 1
ATOM 877 C CA . MET A 1 118 ? 1.145 4.460 14.478 1.00 95.06 118 MET A CA 1
ATOM 878 C C . MET A 1 118 ? 2.195 3.581 15.145 1.00 95.06 118 MET A C 1
ATOM 880 O O . MET A 1 118 ? 2.158 2.353 15.031 1.00 95.06 118 MET A O 1
ATOM 884 N N . SER A 1 119 ? 3.108 4.226 15.878 1.00 94.81 119 SER A N 1
ATOM 885 C CA . SER A 1 119 ? 4.179 3.549 16.614 1.00 94.81 119 SER A CA 1
ATOM 886 C C . SER A 1 119 ? 3.643 2.529 17.604 1.00 94.81 119 SER A C 1
ATOM 888 O O . SER A 1 119 ? 2.736 2.822 18.386 1.00 94.81 119 SER A O 1
ATOM 890 N N . LEU A 1 120 ? 4.262 1.346 17.598 1.00 95.62 120 LEU A N 1
ATOM 891 C CA . LEU A 1 120 ? 4.093 0.322 18.626 1.00 95.62 120 LEU A CA 1
ATOM 892 C C . LEU A 1 120 ? 5.010 0.531 19.839 1.00 95.62 120 LEU A C 1
ATOM 894 O O . LEU A 1 120 ? 4.890 -0.194 20.826 1.00 95.62 120 LEU A O 1
ATOM 898 N N . GLN A 1 121 ? 5.925 1.502 19.796 1.00 93.38 121 GLN A N 1
ATOM 899 C CA . GLN A 1 121 ? 6.882 1.711 20.881 1.00 93.38 121 GLN A CA 1
ATOM 900 C C . GLN A 1 121 ? 6.192 2.242 22.141 1.00 93.38 121 GLN A C 1
ATOM 902 O O . GLN A 1 121 ? 5.434 3.212 22.040 1.00 93.38 121 GLN A O 1
ATOM 907 N N . PRO A 1 122 ? 6.479 1.677 23.327 1.00 94.19 122 PRO A N 1
ATOM 908 C CA . PRO A 1 122 ? 6.010 2.231 24.592 1.00 94.19 122 PRO A CA 1
ATOM 909 C C . PRO A 1 122 ? 6.417 3.700 24.761 1.00 94.19 122 PRO A C 1
ATOM 911 O O . PRO A 1 122 ? 7.480 4.126 24.303 1.00 94.19 122 PRO A O 1
ATOM 914 N N . GLY A 1 123 ? 5.576 4.477 25.430 1.00 93.62 123 GLY A N 1
ATOM 915 C CA . GLY A 1 123 ? 5.806 5.888 25.713 1.00 93.62 123 GLY A CA 1
ATOM 916 C C . GLY A 1 123 ? 5.523 6.820 24.539 1.00 93.62 123 GLY A C 1
ATOM 917 O O . GLY A 1 123 ? 5.819 8.010 24.635 1.00 93.62 123 GLY A O 1
ATOM 918 N N . THR A 1 124 ? 5.016 6.313 23.412 1.00 94.12 124 THR A N 1
ATOM 919 C CA . THR A 1 124 ? 4.698 7.151 22.247 1.00 94.12 124 THR A CA 1
ATOM 920 C C . THR A 1 124 ? 3.298 7.748 22.310 1.00 94.12 124 THR A C 1
ATOM 922 O O . THR A 1 124 ? 3.070 8.749 21.639 1.00 94.12 124 THR A O 1
ATOM 925 N N . ALA A 1 125 ? 2.397 7.242 23.161 1.00 93.88 125 ALA A N 1
ATOM 926 C CA . ALA A 1 125 ? 1.074 7.835 23.381 1.00 93.88 125 ALA A CA 1
ATOM 927 C C . ALA A 1 125 ? 1.158 9.310 23.813 1.00 93.88 125 ALA A C 1
ATOM 929 O O . ALA A 1 125 ? 0.407 10.141 23.307 1.00 93.88 125 ALA A O 1
ATOM 930 N N . ARG A 1 126 ? 2.149 9.675 24.642 1.00 91.88 126 ARG A N 1
ATOM 931 C CA . ARG A 1 126 ? 2.399 11.072 25.055 1.00 91.88 126 ARG A CA 1
ATOM 932 C C . ARG A 1 126 ? 2.628 12.044 23.889 1.00 91.88 126 ARG A C 1
ATOM 934 O O . ARG A 1 126 ? 2.453 13.248 24.040 1.00 91.88 126 ARG A O 1
ATOM 941 N N . LEU A 1 127 ? 3.039 11.542 22.718 1.00 90.75 127 LEU A N 1
ATOM 942 C CA . LEU A 1 127 ? 3.261 12.366 21.524 1.00 90.75 127 LEU A CA 1
ATOM 943 C C . LEU A 1 127 ? 1.949 12.881 20.917 1.00 90.75 127 LEU A C 1
ATOM 945 O O . LEU A 1 127 ? 1.990 13.784 20.089 1.00 90.75 127 LEU A O 1
ATOM 949 N N . ALA A 1 128 ? 0.798 12.340 21.333 1.00 90.44 128 ALA A N 1
ATOM 950 C CA . ALA A 1 128 ? -0.513 12.844 20.935 1.00 90.44 128 ALA A CA 1
ATOM 951 C C . ALA A 1 128 ? -0.837 14.219 21.541 1.00 90.44 128 ALA A C 1
ATOM 953 O O . ALA A 1 128 ? -1.765 14.870 21.069 1.00 90.44 128 ALA A O 1
ATOM 954 N N . GLY A 1 129 ? -0.087 14.660 22.562 1.00 89.94 129 GLY A N 1
ATOM 955 C CA . GLY A 1 129 ? -0.321 15.942 23.229 1.00 89.94 129 GLY A CA 1
ATOM 956 C C . GLY A 1 129 ? -1.669 16.015 23.949 1.00 89.94 129 GLY A C 1
ATOM 957 O O . GLY A 1 129 ? -2.231 17.100 24.044 1.00 89.94 129 GLY A O 1
ATOM 958 N N . LEU A 1 130 ? -2.187 14.864 24.387 1.00 90.00 130 LEU A N 1
ATOM 959 C CA . LEU A 1 130 ? -3.401 14.757 25.193 1.00 90.00 130 LEU A CA 1
ATOM 960 C C . LEU A 1 130 ? -3.054 14.892 26.674 1.00 90.00 130 LEU A C 1
ATOM 962 O O . LEU A 1 130 ? -1.994 14.432 27.105 1.00 90.00 130 LEU A O 1
ATOM 966 N N . GLU A 1 131 ? -3.962 15.484 27.439 1.00 90.81 131 GLU A N 1
ATOM 967 C CA . GLU A 1 131 ? -3.840 15.565 28.893 1.00 90.81 131 GLU A CA 1
ATOM 968 C C . GLU A 1 131 ? -4.111 14.198 29.553 1.00 90.81 131 GLU A C 1
ATOM 970 O O . GLU A 1 131 ? -4.674 13.275 28.955 1.00 90.81 131 GLU A O 1
ATOM 975 N N . ALA A 1 132 ? -3.694 14.038 30.812 1.00 88.06 132 ALA A N 1
ATOM 976 C CA . ALA A 1 132 ? -3.790 12.755 31.514 1.00 88.06 132 ALA A CA 1
ATOM 977 C C . ALA A 1 132 ? -5.239 12.253 31.678 1.00 88.06 132 ALA A C 1
ATOM 979 O O . ALA A 1 132 ? -5.478 11.048 31.617 1.00 88.06 132 ALA A O 1
ATOM 980 N N . ASP A 1 133 ? -6.200 13.160 31.859 1.00 91.25 133 ASP A N 1
ATOM 981 C CA . ASP A 1 133 ? -7.628 12.844 31.951 1.00 91.25 133 ASP A CA 1
ATOM 982 C C . ASP A 1 133 ? -8.220 12.422 30.598 1.00 91.25 133 ASP A C 1
ATOM 984 O O . ASP A 1 133 ? -9.060 11.522 30.548 1.00 91.25 133 ASP A O 1
ATOM 988 N N . GLU A 1 134 ? -7.745 13.002 29.492 1.00 90.38 134 GLU A N 1
ATOM 989 C CA . GLU A 1 134 ? -8.091 12.541 28.145 1.00 90.38 134 GLU A CA 1
ATOM 990 C C . GLU A 1 134 ? -7.559 11.124 27.888 1.00 90.38 134 GLU A C 1
ATOM 992 O O . GLU A 1 134 ? -8.281 10.281 27.360 1.00 90.38 134 GLU A O 1
ATOM 997 N N . LEU A 1 135 ? -6.316 10.825 28.281 1.00 89.38 135 LEU A N 1
ATOM 998 C CA . LEU A 1 135 ? -5.755 9.474 28.152 1.00 89.38 135 LEU A CA 1
ATOM 999 C C . LEU A 1 135 ? -6.517 8.457 29.015 1.00 89.38 135 LEU A C 1
ATOM 1001 O O . LEU A 1 135 ? -6.828 7.361 28.539 1.00 89.38 135 LEU A O 1
ATOM 1005 N N . GLU A 1 136 ? -6.870 8.833 30.248 1.00 90.06 136 GLU A N 1
ATOM 1006 C CA . GLU A 1 136 ? -7.672 8.005 31.153 1.00 90.06 136 GLU A CA 1
ATOM 1007 C C . GLU A 1 136 ? -9.065 7.721 30.576 1.00 90.06 136 GLU A C 1
ATOM 1009 O O . GLU A 1 136 ? -9.529 6.579 30.636 1.00 90.06 136 GLU A O 1
ATOM 1014 N N . TYR A 1 137 ? -9.704 8.714 29.947 1.00 90.56 137 TYR A N 1
ATOM 1015 C CA . TYR A 1 137 ? -10.992 8.539 29.270 1.00 90.56 137 TYR A CA 1
ATOM 1016 C C . TYR A 1 137 ? -10.940 7.439 28.197 1.00 90.56 137 TYR A C 1
ATOM 1018 O O . TYR A 1 137 ? -11.846 6.610 28.112 1.00 90.56 137 TYR A O 1
ATOM 1026 N N . TRP A 1 138 ? -9.839 7.355 27.447 1.00 92.12 138 TRP A N 1
ATOM 1027 C CA . TRP A 1 138 ? -9.610 6.310 26.442 1.00 92.12 138 TRP A CA 1
ATOM 1028 C C . TRP A 1 138 ? -9.021 5.012 27.014 1.00 92.12 138 TRP A C 1
ATOM 1030 O O . TRP A 1 138 ? -8.604 4.126 26.264 1.00 92.12 138 TRP A O 1
ATOM 1040 N N . SER A 1 139 ? -8.991 4.874 28.345 1.00 92.94 139 SER A N 1
ATOM 1041 C CA . SER A 1 139 ? -8.413 3.728 29.052 1.00 92.94 139 SER A CA 1
ATOM 1042 C C . SER A 1 139 ? -6.963 3.450 28.638 1.00 92.94 139 SER A C 1
ATOM 1044 O O . SER A 1 139 ? -6.565 2.296 28.456 1.00 92.94 139 SER A O 1
ATOM 1046 N N . THR A 1 140 ? -6.164 4.505 28.473 1.00 92.00 140 THR A N 1
ATOM 1047 C CA . THR A 1 140 ? -4.753 4.448 28.074 1.00 92.00 140 THR A CA 1
ATOM 1048 C C . THR A 1 140 ? -3.872 5.290 28.996 1.00 92.00 140 THR A C 1
ATOM 1050 O O . THR A 1 140 ? -4.359 6.110 29.769 1.00 92.00 140 THR A O 1
ATOM 1053 N N . THR A 1 141 ? -2.557 5.056 28.964 1.00 93.50 141 THR A N 1
ATOM 1054 C CA . THR A 1 141 ? -1.567 5.856 29.702 1.00 93.50 141 THR A CA 1
ATOM 1055 C C . THR A 1 141 ? -0.482 6.413 28.780 1.00 93.50 141 THR A C 1
ATOM 1057 O O . THR A 1 141 ? -0.273 5.926 27.669 1.00 93.50 141 THR A O 1
ATOM 1060 N N . GLU A 1 142 ? 0.251 7.427 29.248 1.00 93.19 142 GLU A N 1
ATOM 1061 C CA . GLU A 1 142 ? 1.366 8.029 28.500 1.00 93.19 142 GLU A CA 1
ATOM 1062 C C . GLU A 1 142 ? 2.481 7.033 28.148 1.00 93.19 142 GLU A C 1
ATOM 1064 O O . GLU A 1 142 ? 3.163 7.218 27.138 1.00 93.19 142 GLU A O 1
ATOM 1069 N N . ASP A 1 143 ? 2.653 5.986 28.965 1.00 94.62 143 ASP A N 1
ATOM 1070 C CA . ASP A 1 143 ? 3.662 4.931 28.804 1.00 94.62 143 ASP A CA 1
ATOM 1071 C C . ASP A 1 143 ? 3.298 3.910 27.719 1.00 94.62 143 ASP A C 1
ATOM 1073 O O . ASP A 1 143 ? 4.123 3.079 27.329 1.00 94.62 143 ASP A O 1
ATOM 1077 N N . GLU A 1 144 ? 2.076 3.954 27.199 1.00 96.25 144 GLU A N 1
ATOM 1078 C CA . GLU A 1 144 ? 1.652 3.074 26.121 1.00 96.25 144 GLU A CA 1
ATOM 1079 C C . GLU A 1 144 ? 2.080 3.591 24.746 1.00 96.25 144 GLU A C 1
ATOM 1081 O O . GLU A 1 144 ? 2.648 4.676 24.575 1.00 96.25 144 GLU A O 1
ATOM 1086 N N . SER A 1 145 ? 1.858 2.759 23.736 1.00 96.56 145 SER A N 1
ATOM 1087 C CA . SER A 1 145 ? 2.161 3.110 22.360 1.00 96.56 145 SER A CA 1
ATOM 1088 C C . SER A 1 145 ? 1.075 3.988 21.742 1.00 96.56 145 SER A C 1
ATOM 1090 O O . SER A 1 145 ? -0.088 3.955 22.146 1.00 96.56 145 SER A O 1
ATOM 1092 N N . TYR A 1 146 ? 1.440 4.752 20.716 1.00 95.81 146 TYR A N 1
ATOM 1093 C CA . TYR A 1 146 ? 0.499 5.576 19.960 1.00 95.81 146 TYR A CA 1
ATOM 1094 C C . TYR A 1 146 ? -0.606 4.720 19.314 1.00 95.81 146 TYR A C 1
ATOM 1096 O O . TYR A 1 146 ? -1.769 5.111 19.290 1.00 95.81 146 TYR A O 1
ATOM 1104 N N . ALA A 1 147 ? -0.266 3.506 18.867 1.00 97.44 147 ALA A N 1
ATOM 1105 C CA . ALA A 1 147 ? -1.247 2.545 18.368 1.00 97.44 147 ALA A CA 1
ATOM 1106 C C . ALA A 1 147 ? -2.205 2.037 19.464 1.00 97.44 147 ALA A C 1
ATOM 1108 O O . ALA A 1 147 ? -3.382 1.815 19.188 1.00 97.44 147 ALA A O 1
ATOM 1109 N N . MET A 1 148 ? -1.730 1.857 20.705 1.00 97.88 148 MET A N 1
ATOM 1110 C CA . MET A 1 148 ? -2.589 1.463 21.830 1.00 97.88 148 MET A CA 1
ATOM 1111 C C . MET A 1 148 ? -3.578 2.577 22.192 1.00 97.88 148 MET A C 1
ATOM 1113 O O . MET A 1 148 ? -4.748 2.292 22.423 1.00 97.88 148 MET A O 1
ATOM 1117 N N . LEU A 1 149 ? -3.139 3.839 22.155 1.00 97.50 149 LEU A N 1
ATOM 1118 C CA . LEU A 1 149 ? -4.031 4.990 22.314 1.00 97.50 149 LEU A CA 1
ATOM 1119 C C . LEU A 1 149 ? -5.140 4.998 21.250 1.00 97.50 149 LEU A C 1
ATOM 1121 O O . LEU A 1 149 ? -6.312 5.161 21.580 1.00 97.50 149 LEU A O 1
ATOM 1125 N N . ALA A 1 150 ? -4.795 4.763 19.983 1.00 97.81 150 ALA A N 1
ATOM 1126 C CA . ALA A 1 150 ? -5.790 4.671 18.916 1.00 97.81 150 ALA A CA 1
ATOM 1127 C C . ALA A 1 150 ? -6.774 3.508 19.117 1.00 97.81 150 ALA A C 1
ATOM 1129 O O . ALA A 1 150 ? -7.970 3.682 18.890 1.00 97.81 150 ALA A O 1
ATOM 1130 N N . ALA A 1 151 ? -6.297 2.351 19.589 1.00 98.06 151 ALA A N 1
ATOM 1131 C CA . ALA A 1 151 ? -7.162 1.235 19.967 1.00 98.06 151 ALA A CA 1
ATOM 1132 C C . ALA A 1 151 ? -8.131 1.628 21.097 1.00 98.06 151 ALA A C 1
ATOM 1134 O O . ALA A 1 151 ? -9.322 1.349 20.990 1.00 98.06 151 ALA A O 1
ATOM 1135 N N . GLY A 1 152 ? -7.653 2.337 22.127 1.00 97.38 152 GLY A N 1
ATOM 1136 C CA . GLY A 1 152 ? -8.488 2.874 23.205 1.00 97.38 152 GLY A CA 1
ATOM 1137 C C . GLY A 1 152 ? -9.606 3.782 22.694 1.00 97.38 152 GLY A C 1
ATOM 1138 O O . GLY A 1 152 ? -10.776 3.542 22.994 1.00 97.38 152 GLY A O 1
ATOM 1139 N N . ILE A 1 153 ? -9.271 4.749 21.832 1.00 97.00 153 ILE A N 1
ATOM 1140 C CA . ILE A 1 153 ? -10.252 5.639 21.186 1.00 97.00 153 ILE A CA 1
ATOM 1141 C C . ILE A 1 153 ? -11.297 4.831 20.413 1.00 97.00 153 ILE A C 1
ATOM 1143 O O . ILE A 1 153 ? -12.498 5.040 20.579 1.00 97.00 153 ILE A O 1
ATOM 1147 N N . LEU A 1 154 ? -10.848 3.875 19.600 1.00 97.44 154 LEU A N 1
ATOM 1148 C CA . LEU A 1 154 ? -11.722 3.025 18.797 1.00 97.44 154 LEU A CA 1
ATOM 1149 C C . LEU A 1 154 ? -12.683 2.187 19.648 1.00 97.44 154 LEU A C 1
ATOM 1151 O O . LEU A 1 154 ? -13.845 2.050 19.286 1.00 97.44 154 LEU A O 1
ATOM 1155 N N . THR A 1 155 ? -12.236 1.666 20.794 1.00 95.81 155 THR A N 1
ATOM 1156 C CA . THR A 1 155 ? -13.097 0.865 21.686 1.00 95.81 155 THR A CA 1
ATOM 1157 C C . THR A 1 155 ? -14.190 1.669 22.385 1.00 95.81 155 THR A C 1
ATOM 1159 O O . THR A 1 155 ? -15.191 1.097 22.809 1.00 95.81 155 THR A O 1
ATOM 1162 N N . ALA A 1 156 ? -14.003 2.981 22.510 1.00 94.19 156 ALA A N 1
ATOM 1163 C CA . ALA A 1 156 ? -14.926 3.881 23.192 1.00 94.19 156 ALA A CA 1
ATOM 1164 C C . ALA A 1 156 ? -15.794 4.706 22.221 1.00 94.19 156 ALA A C 1
ATOM 1166 O O . ALA A 1 156 ? -16.560 5.559 22.667 1.00 94.19 156 ALA A O 1
ATOM 1167 N N . THR A 1 157 ? -15.679 4.472 20.907 1.00 95.81 157 THR A N 1
ATOM 1168 C CA . THR A 1 157 ? -16.341 5.277 19.871 1.00 95.81 157 THR A CA 1
ATOM 1169 C C . THR A 1 157 ? -17.301 4.429 19.031 1.00 95.81 157 THR A C 1
ATOM 1171 O O . THR A 1 157 ? -16.890 3.789 18.070 1.00 95.81 157 THR A O 1
ATOM 1174 N N . ASP A 1 158 ? -18.603 4.488 19.330 1.00 95.38 158 ASP A N 1
ATOM 1175 C CA . ASP A 1 158 ? -19.644 3.665 18.678 1.00 95.38 158 ASP A CA 1
ATOM 1176 C C . ASP A 1 158 ? -19.804 3.902 17.162 1.00 95.38 158 ASP A C 1
ATOM 1178 O O . ASP A 1 158 ? -20.327 3.051 16.442 1.00 95.38 158 ASP A O 1
ATOM 1182 N N . SER A 1 159 ? -19.381 5.065 16.654 1.00 96.69 159 SER A N 1
ATOM 1183 C CA . SER A 1 159 ? -19.397 5.372 15.216 1.00 96.69 159 SER A CA 1
ATOM 1184 C C . SER A 1 159 ? -18.308 4.643 14.428 1.00 96.69 159 SER A C 1
ATOM 1186 O O . SER A 1 159 ? -18.327 4.682 13.195 1.00 96.69 159 SER A O 1
ATOM 1188 N N . LEU A 1 160 ? -17.362 3.996 15.111 1.00 98.31 160 LEU A N 1
ATOM 1189 C CA . LEU A 1 160 ? -16.233 3.293 14.519 1.00 98.31 160 LEU A CA 1
ATOM 1190 C C . LEU A 1 160 ? -16.302 1.811 14.890 1.00 98.31 160 LEU A C 1
ATOM 1192 O O . LEU A 1 160 ? -16.391 1.431 16.050 1.00 98.31 160 LEU A O 1
ATOM 1196 N N . ASP A 1 161 ? -16.232 0.956 13.881 1.00 98.38 161 ASP A N 1
ATOM 1197 C CA . ASP A 1 161 ? -16.226 -0.492 14.038 1.00 98.38 161 ASP A CA 1
ATOM 1198 C C . ASP A 1 161 ? -14.782 -0.990 13.915 1.00 98.38 161 ASP A C 1
ATOM 1200 O O . ASP A 1 161 ? -14.227 -1.092 12.817 1.00 98.38 161 ASP A O 1
ATOM 1204 N N . PHE A 1 162 ? -14.136 -1.234 15.057 1.00 98.44 162 PHE A N 1
ATOM 1205 C CA . PHE A 1 162 ? -12.731 -1.625 15.107 1.00 98.44 162 PHE A CA 1
ATOM 1206 C C . PHE A 1 162 ? -12.536 -3.085 14.685 1.00 98.44 162 PHE A C 1
ATOM 1208 O O . PHE A 1 162 ? -12.798 -4.017 15.446 1.00 98.44 162 PHE A O 1
ATOM 1215 N N . ARG A 1 163 ? -12.040 -3.290 13.461 1.00 98.25 163 ARG A N 1
ATOM 1216 C CA . ARG A 1 163 ? -11.916 -4.619 12.848 1.00 98.25 163 ARG A CA 1
ATOM 1217 C C . ARG A 1 163 ? -10.549 -5.257 12.992 1.00 98.25 163 ARG A C 1
ATOM 1219 O O . ARG A 1 163 ? -10.458 -6.483 12.983 1.00 98.25 163 ARG A O 1
ATOM 1226 N N . GLY A 1 164 ? -9.487 -4.471 13.117 1.00 98.25 164 GLY A N 1
ATOM 1227 C CA . GLY A 1 164 ? -8.164 -5.066 13.077 1.00 98.25 164 GLY A CA 1
ATOM 1228 C C . GLY A 1 164 ? -7.017 -4.115 12.819 1.00 98.25 164 GLY A C 1
ATOM 1229 O O . GLY A 1 164 ? -7.102 -2.905 13.020 1.00 98.25 164 GLY A O 1
ATOM 1230 N N . ILE A 1 165 ? -5.915 -4.709 12.385 1.00 98.38 165 ILE A N 1
ATOM 1231 C CA . ILE A 1 165 ? -4.625 -4.046 12.242 1.00 98.38 165 ILE A CA 1
ATOM 1232 C C . ILE A 1 165 ? -4.140 -4.198 10.803 1.00 98.38 165 ILE A C 1
ATOM 1234 O O . ILE A 1 165 ? -4.320 -5.247 10.191 1.00 98.38 165 ILE A O 1
ATOM 1238 N N . HIS A 1 166 ? -3.509 -3.150 10.291 1.00 98.75 166 HIS A N 1
ATOM 1239 C CA . HIS A 1 166 ? -2.835 -3.106 8.999 1.00 98.75 166 HIS A CA 1
ATOM 1240 C C . HIS A 1 166 ? -1.354 -2.790 9.195 1.00 98.75 166 HIS A C 1
ATOM 1242 O O . HIS A 1 166 ? -1.004 -1.947 10.023 1.00 98.75 166 HIS A O 1
ATOM 1248 N N . CYS A 1 167 ? -0.475 -3.407 8.413 1.00 96.88 167 CYS A N 1
ATOM 1249 C CA . CYS A 1 167 ? 0.894 -2.934 8.258 1.00 96.88 167 CYS A CA 1
ATOM 1250 C C . CYS A 1 167 ? 1.378 -3.080 6.812 1.00 96.88 167 CYS A C 1
ATOM 1252 O O . CYS A 1 167 ? 0.877 -3.887 6.040 1.00 96.88 167 CYS A O 1
ATOM 1254 N N . HIS A 1 168 ? 2.380 -2.285 6.439 1.00 95.69 168 HIS A N 1
ATOM 1255 C CA . HIS A 1 168 ? 3.039 -2.385 5.140 1.00 95.69 168 HIS A CA 1
ATOM 1256 C C . HIS A 1 168 ? 4.530 -2.102 5.312 1.00 95.69 168 HIS A C 1
ATOM 1258 O O . HIS A 1 168 ? 4.901 -1.004 5.724 1.00 95.69 168 HIS A O 1
ATOM 1264 N N . ILE A 1 169 ? 5.371 -3.087 4.996 1.00 92.81 169 ILE A N 1
ATOM 1265 C CA . ILE A 1 169 ? 6.781 -3.116 5.426 1.00 92.81 169 ILE A CA 1
ATOM 1266 C C . ILE A 1 169 ? 7.798 -2.748 4.340 1.00 92.81 169 ILE A C 1
ATOM 1268 O O . ILE A 1 169 ? 8.997 -2.656 4.613 1.00 92.81 169 ILE A O 1
ATOM 1272 N N . GLY A 1 170 ? 7.357 -2.540 3.098 1.00 89.94 170 GLY A N 1
ATOM 1273 C CA . GLY A 1 170 ? 8.255 -2.148 2.017 1.00 89.94 170 GLY A CA 1
ATOM 1274 C C . GLY A 1 170 ? 7.789 -2.548 0.623 1.00 89.94 170 GLY A C 1
ATOM 1275 O O . GLY A 1 170 ? 6.642 -2.908 0.384 1.00 89.94 170 GLY A O 1
ATOM 1276 N N . SER A 1 171 ? 8.714 -2.475 -0.331 1.00 88.69 171 SER A N 1
ATOM 1277 C CA . SER A 1 171 ? 8.466 -2.743 -1.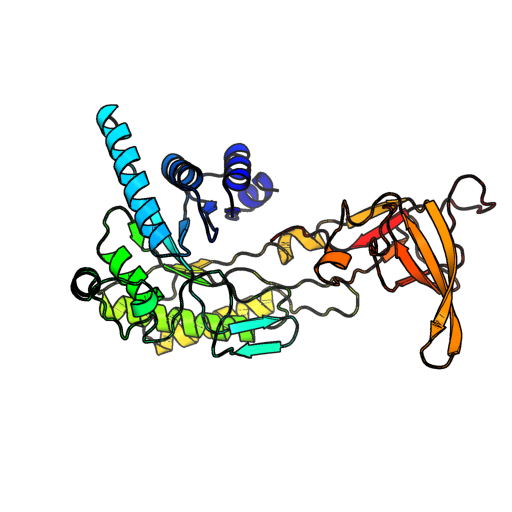750 1.00 88.69 171 SER A CA 1
ATOM 1278 C C . SER A 1 171 ? 9.607 -3.561 -2.344 1.00 88.69 171 SER A C 1
ATOM 1280 O O . SER A 1 171 ? 10.751 -3.430 -1.922 1.00 88.69 171 SER A O 1
ATOM 1282 N N . GLN A 1 172 ? 9.303 -4.336 -3.393 1.00 89.31 172 GLN A N 1
ATOM 1283 C CA . GLN A 1 172 ? 10.263 -5.227 -4.057 1.00 89.31 172 GLN A CA 1
ATOM 1284 C C . GLN A 1 172 ? 10.841 -6.287 -3.110 1.00 89.31 172 GLN A C 1
ATOM 1286 O O . GLN A 1 172 ? 12.010 -6.629 -3.202 1.00 89.31 172 GLN A O 1
ATOM 1291 N N . ILE A 1 173 ? 10.017 -6.822 -2.215 1.00 90.31 173 ILE A N 1
ATOM 1292 C CA . ILE A 1 173 ? 10.417 -7.842 -1.247 1.00 90.31 173 ILE A CA 1
ATOM 1293 C C . ILE A 1 173 ? 10.419 -9.207 -1.947 1.00 90.31 173 ILE A C 1
ATOM 1295 O O . ILE A 1 173 ? 9.393 -9.609 -2.505 1.00 90.31 173 ILE A O 1
ATOM 1299 N N . PHE A 1 174 ? 11.558 -9.909 -1.946 1.00 89.69 174 PHE A N 1
ATOM 1300 C CA . PHE A 1 174 ? 11.683 -11.251 -2.544 1.00 89.69 174 PHE A CA 1
ATOM 1301 C C . PHE A 1 174 ? 11.656 -12.379 -1.509 1.00 89.69 174 PHE A C 1
ATOM 1303 O O . PHE A 1 174 ? 11.484 -13.542 -1.866 1.00 89.69 174 PHE A O 1
ATOM 1310 N N . GLU A 1 175 ? 11.818 -12.034 -0.237 1.00 90.00 175 GLU A N 1
ATOM 1311 C CA . GLU A 1 175 ? 12.053 -12.947 0.877 1.00 90.00 175 GLU A CA 1
ATOM 1312 C C . GLU A 1 175 ? 10.897 -12.850 1.893 1.00 90.00 175 GLU A C 1
ATOM 1314 O O . GLU A 1 175 ? 10.336 -11.777 2.112 1.00 90.00 175 GLU A O 1
ATOM 1319 N N . ALA A 1 176 ? 10.498 -13.968 2.504 1.00 91.31 176 ALA A N 1
ATOM 1320 C CA . ALA A 1 176 ? 9.317 -14.023 3.375 1.00 91.31 176 ALA A CA 1
ATOM 1321 C C . ALA A 1 176 ? 9.574 -13.521 4.809 1.00 91.31 176 ALA A C 1
ATOM 1323 O O . ALA A 1 176 ? 8.651 -13.097 5.495 1.00 91.31 176 ALA A O 1
ATOM 1324 N N . GLN A 1 177 ? 10.834 -13.506 5.236 1.00 92.69 177 GLN A N 1
ATOM 1325 C CA . GLN A 1 177 ? 11.288 -13.258 6.604 1.00 92.69 177 GLN A CA 1
ATOM 1326 C C . GLN A 1 177 ? 10.803 -11.903 7.141 1.00 92.69 177 GLN A C 1
ATOM 1328 O O . GLN A 1 177 ? 10.435 -11.790 8.308 1.00 92.69 177 GLN A O 1
ATOM 1333 N N . GLY A 1 178 ? 10.759 -10.874 6.286 1.00 92.62 178 GLY A N 1
ATOM 1334 C CA . GLY A 1 178 ? 10.202 -9.572 6.659 1.00 92.62 178 GLY A CA 1
ATOM 1335 C C . GLY A 1 178 ? 8.710 -9.655 6.994 1.00 92.62 178 GLY A C 1
ATOM 1336 O O . GLY A 1 178 ? 8.275 -9.123 8.011 1.00 92.62 178 GLY A O 1
ATOM 1337 N N . PHE A 1 179 ? 7.931 -10.372 6.180 1.00 94.69 179 PHE A N 1
ATOM 1338 C CA . PHE A 1 179 ? 6.502 -10.575 6.425 1.00 94.69 179 PHE A CA 1
ATOM 1339 C C . PHE A 1 179 ? 6.247 -11.441 7.661 1.00 94.69 179 PHE A C 1
ATOM 1341 O O . PHE A 1 179 ? 5.336 -11.142 8.424 1.00 94.69 179 PHE A O 1
ATOM 1348 N N . GLU A 1 180 ? 7.063 -12.470 7.897 1.00 95.94 180 GLU A N 1
ATOM 1349 C CA . GLU A 1 180 ? 6.983 -13.314 9.098 1.00 95.94 180 GLU A CA 1
ATOM 1350 C C . GLU A 1 180 ? 7.180 -12.484 10.375 1.00 95.94 180 GLU A C 1
ATOM 1352 O O . GLU A 1 180 ? 6.379 -12.567 11.307 1.00 95.94 180 GLU A O 1
ATOM 1357 N N . GLN A 1 181 ? 8.204 -11.625 10.399 1.00 95.69 181 GLN A N 1
ATOM 1358 C CA . GLN A 1 181 ? 8.481 -10.744 11.535 1.00 95.69 181 GLN A CA 1
ATOM 1359 C C . GLN A 1 181 ? 7.375 -9.697 11.741 1.00 95.69 181 GLN A C 1
ATOM 1361 O O . GLN A 1 181 ? 6.997 -9.394 12.878 1.00 95.69 181 GLN A O 1
ATOM 1366 N N . ALA A 1 182 ? 6.843 -9.149 10.647 1.00 95.69 182 ALA A N 1
ATOM 1367 C CA . ALA A 1 182 ? 5.741 -8.196 10.685 1.00 95.69 182 ALA A CA 1
ATOM 1368 C C . ALA A 1 182 ? 4.453 -8.839 11.215 1.00 95.69 182 ALA A C 1
ATOM 1370 O O . ALA A 1 182 ? 3.794 -8.261 12.078 1.00 95.69 182 ALA A O 1
ATOM 1371 N N . ALA A 1 183 ? 4.138 -10.053 10.755 1.00 97.44 183 ALA A N 1
ATOM 1372 C CA . ALA A 1 183 ? 3.002 -10.836 11.224 1.00 97.44 183 ALA A CA 1
ATOM 1373 C C . ALA A 1 183 ? 3.116 -11.151 12.717 1.00 97.44 183 ALA A C 1
ATOM 1375 O O . ALA A 1 183 ? 2.157 -10.946 13.459 1.00 97.44 183 ALA A O 1
ATOM 1376 N N . ASP A 1 184 ? 4.294 -11.582 13.177 1.00 97.88 184 ASP A N 1
ATOM 1377 C CA . ASP A 1 184 ? 4.524 -11.876 14.591 1.00 97.88 184 ASP A CA 1
ATOM 1378 C C . ASP A 1 184 ? 4.310 -10.645 15.481 1.00 97.88 184 ASP A C 1
ATOM 1380 O O . ASP A 1 184 ? 3.624 -10.708 16.509 1.00 97.88 184 ASP A O 1
ATOM 1384 N N . THR A 1 185 ? 4.844 -9.505 15.042 1.00 97.75 185 THR A N 1
ATOM 1385 C CA . THR A 1 185 ? 4.725 -8.226 15.745 1.00 97.75 185 THR A CA 1
ATOM 1386 C C . THR A 1 185 ? 3.274 -7.746 15.781 1.00 97.75 185 THR A C 1
ATOM 1388 O O . THR A 1 185 ? 2.762 -7.396 16.847 1.00 97.75 185 THR A O 1
ATOM 1391 N N . ALA A 1 186 ? 2.583 -7.785 14.640 1.00 98.06 186 ALA A N 1
ATOM 1392 C CA . ALA A 1 186 ? 1.192 -7.363 14.525 1.00 98.06 186 ALA A CA 1
ATOM 1393 C C . ALA A 1 186 ? 0.248 -8.248 15.353 1.00 98.06 186 ALA A C 1
ATOM 1395 O O . ALA A 1 186 ? -0.598 -7.723 16.073 1.00 98.06 186 ALA A O 1
ATOM 1396 N N . LEU A 1 187 ? 0.422 -9.574 15.325 1.00 98.50 187 LEU A N 1
ATOM 1397 C CA . LEU A 1 187 ? -0.366 -10.513 16.132 1.00 98.50 187 LEU A CA 1
ATOM 1398 C C . LEU A 1 187 ? -0.085 -10.365 17.629 1.00 98.50 187 LEU A C 1
ATOM 1400 O O . LEU A 1 187 ? -1.008 -10.445 18.438 1.00 98.50 187 LEU A O 1
ATOM 1404 N N . THR A 1 188 ? 1.169 -10.117 18.014 1.00 98.38 188 THR A N 1
ATOM 1405 C CA . THR A 1 188 ? 1.525 -9.856 19.416 1.00 98.38 188 THR A CA 1
ATOM 1406 C C . THR A 1 188 ? 0.859 -8.574 19.919 1.00 98.38 188 THR A C 1
ATOM 1408 O O . THR A 1 188 ? 0.296 -8.561 21.015 1.00 98.38 188 THR A O 1
ATOM 1411 N N . PHE A 1 189 ? 0.846 -7.515 19.106 1.00 98.31 189 PHE A N 1
ATOM 1412 C CA . PHE A 1 189 ? 0.126 -6.286 19.430 1.00 98.31 189 PHE A CA 1
ATOM 1413 C C . PHE A 1 189 ? -1.398 -6.498 19.464 1.00 98.31 189 PHE A C 1
ATOM 1415 O O . PHE A 1 189 ? -2.045 -6.102 20.432 1.00 98.31 189 PHE A O 1
ATOM 1422 N N . MET A 1 190 ? -1.965 -7.204 18.480 1.00 98.38 190 MET A N 1
ATOM 1423 C CA . MET A 1 190 ? -3.384 -7.577 18.454 1.00 98.38 190 MET A CA 1
ATOM 1424 C C . MET A 1 190 ? -3.794 -8.347 19.713 1.00 98.38 190 MET A C 1
ATOM 1426 O O . MET A 1 190 ? -4.835 -8.066 20.301 1.00 98.38 190 MET A O 1
ATOM 1430 N N . HIS A 1 191 ? -2.965 -9.296 20.156 1.00 98.44 191 HIS A N 1
ATOM 1431 C CA . HIS A 1 191 ? -3.191 -10.039 21.391 1.00 98.44 191 HIS A CA 1
ATOM 1432 C C . HIS A 1 191 ? -3.243 -9.110 22.608 1.00 98.44 191 HIS A C 1
ATOM 1434 O O . HIS A 1 191 ? -4.153 -9.235 23.425 1.00 98.44 191 HIS A O 1
ATOM 1440 N N . ALA A 1 192 ? -2.309 -8.160 22.718 1.00 97.88 192 ALA A N 1
ATOM 1441 C CA . ALA A 1 192 ? -2.290 -7.193 23.814 1.00 97.88 192 ALA A CA 1
ATOM 1442 C C . ALA A 1 192 ? -3.554 -6.314 23.832 1.00 97.88 192 ALA A C 1
ATOM 1444 O O . ALA A 1 192 ? -4.157 -6.137 24.889 1.00 97.88 192 ALA A O 1
ATOM 1445 N N . VAL A 1 193 ? -3.995 -5.831 22.664 1.00 97.81 193 VAL A N 1
ATOM 1446 C CA . VAL A 1 193 ? -5.249 -5.072 22.509 1.00 97.81 193 VAL A CA 1
ATOM 1447 C C . VAL A 1 193 ? -6.455 -5.921 22.925 1.00 97.81 193 VAL A C 1
ATOM 1449 O O . VAL A 1 193 ? -7.263 -5.485 23.743 1.00 97.81 193 VAL A O 1
ATOM 1452 N N . ASN A 1 194 ? -6.544 -7.160 22.432 1.00 97.62 194 ASN A N 1
ATOM 1453 C CA . ASN A 1 194 ? -7.622 -8.090 22.772 1.00 97.62 194 ASN A CA 1
ATOM 1454 C C . ASN A 1 194 ? -7.702 -8.352 24.283 1.00 97.62 194 ASN A C 1
ATOM 1456 O O . ASN A 1 194 ? -8.788 -8.297 24.855 1.00 97.62 194 ASN A O 1
ATOM 1460 N N . GLN A 1 195 ? -6.566 -8.592 24.945 1.00 97.50 195 GLN A N 1
ATOM 1461 C CA . GLN A 1 195 ? -6.523 -8.812 26.395 1.00 97.50 195 GLN A CA 1
ATOM 1462 C C . GLN A 1 195 ? -6.934 -7.568 27.182 1.00 97.50 195 GLN A C 1
ATOM 1464 O O . GLN A 1 195 ? -7.692 -7.675 28.144 1.00 97.50 195 GLN A O 1
ATOM 1469 N N . LYS A 1 196 ? -6.444 -6.393 26.777 1.00 97.06 196 LYS A N 1
ATOM 1470 C CA . LYS A 1 196 ? -6.689 -5.144 27.497 1.00 97.06 196 LYS A CA 1
ATOM 1471 C C . LYS A 1 196 ? -8.152 -4.709 27.429 1.00 97.06 196 LYS A C 1
ATOM 1473 O O . LYS A 1 196 ? -8.719 -4.332 28.449 1.00 97.06 196 LYS A O 1
ATOM 1478 N N . TYR A 1 197 ? -8.754 -4.781 26.244 1.00 96.50 197 TYR A N 1
ATOM 1479 C CA . TYR A 1 197 ? -10.106 -4.272 25.998 1.00 96.50 197 TYR A CA 1
ATOM 1480 C C . TYR A 1 197 ? -11.178 -5.370 25.939 1.00 96.50 197 TYR A C 1
ATOM 1482 O O . TYR A 1 197 ? -12.338 -5.084 25.660 1.00 96.50 197 TYR A O 1
ATOM 1490 N N . GLY A 1 198 ? -10.814 -6.633 26.190 1.00 95.88 198 GLY A N 1
ATOM 1491 C CA . GLY A 1 198 ? -11.748 -7.761 26.121 1.00 95.88 198 GLY A CA 1
ATOM 1492 C C . GLY A 1 198 ? -12.303 -8.008 24.713 1.00 95.88 198 GLY A C 1
ATOM 1493 O O . GLY A 1 198 ? -13.454 -8.418 24.569 1.00 95.88 198 GLY A O 1
ATOM 1494 N N . LEU A 1 199 ? -11.503 -7.735 23.679 1.00 95.88 199 LEU A N 1
ATOM 1495 C CA . LEU A 1 199 ? -11.886 -7.861 22.271 1.00 95.88 199 LEU A CA 1
ATOM 1496 C C . LEU A 1 199 ? -11.458 -9.204 21.662 1.00 95.88 199 LEU A C 1
ATOM 1498 O O . LEU A 1 199 ? -10.612 -9.925 22.190 1.00 95.88 199 LEU A O 1
ATOM 1502 N N . SER A 1 200 ? -12.014 -9.503 20.488 1.00 95.81 200 SER A N 1
ATOM 1503 C CA . SER A 1 200 ? -11.500 -10.518 19.566 1.00 95.81 200 SER A CA 1
ATOM 1504 C C . SER A 1 200 ? -11.472 -9.923 18.164 1.00 95.81 200 SER A C 1
ATOM 1506 O O . SER A 1 200 ? -12.386 -10.162 17.374 1.00 95.81 200 SER A O 1
ATOM 1508 N N . LEU A 1 201 ? -10.450 -9.111 17.876 1.00 97.56 201 LEU A N 1
ATOM 1509 C CA . LEU A 1 201 ? -10.299 -8.481 16.564 1.00 97.56 201 LEU A CA 1
ATOM 1510 C C . LEU A 1 201 ? -10.246 -9.539 15.446 1.00 97.56 201 LEU A C 1
ATOM 1512 O O . LEU A 1 201 ? -9.430 -10.462 15.529 1.00 97.56 201 LEU A O 1
ATOM 1516 N N . PRO A 1 202 ? -11.118 -9.444 14.426 1.00 97.62 202 PRO A N 1
ATOM 1517 C CA . PRO A 1 202 ? -11.235 -10.480 13.407 1.00 97.62 202 PRO A CA 1
ATOM 1518 C C . PRO A 1 202 ? -10.197 -10.399 12.285 1.00 97.62 202 PRO A C 1
ATOM 1520 O O . PRO A 1 202 ? -10.082 -11.378 11.554 1.00 97.62 202 PRO A O 1
ATOM 1523 N N . GLU A 1 203 ? -9.494 -9.279 12.086 1.00 98.50 203 GLU A N 1
ATOM 1524 C CA . GLU A 1 203 ? -8.767 -9.021 10.831 1.00 98.50 203 GLU A CA 1
ATOM 1525 C C . GLU A 1 203 ? -7.317 -8.573 11.020 1.00 98.50 203 GLU A C 1
ATOM 1527 O O . GLU A 1 203 ? -7.002 -7.746 11.878 1.00 98.50 203 GLU A O 1
ATOM 1532 N N . LEU A 1 204 ? -6.438 -9.090 10.160 1.00 98.56 204 LEU A N 1
ATOM 1533 C CA . LEU A 1 204 ? -5.050 -8.657 10.038 1.00 98.56 204 LEU A CA 1
ATOM 1534 C C . LEU A 1 204 ? -4.693 -8.485 8.562 1.00 98.56 204 LEU A C 1
ATOM 1536 O O . LEU A 1 204 ? -4.791 -9.429 7.780 1.00 98.56 204 LEU A O 1
ATOM 1540 N N . ASP A 1 205 ? -4.226 -7.297 8.203 1.00 98.62 205 ASP A N 1
ATOM 1541 C CA . ASP A 1 205 ? -3.709 -6.985 6.877 1.00 98.62 205 ASP A CA 1
ATOM 1542 C C . ASP A 1 205 ? -2.187 -6.791 6.928 1.00 98.62 205 ASP A C 1
ATOM 1544 O O . ASP A 1 205 ? -1.683 -5.986 7.716 1.00 98.62 205 ASP A O 1
ATOM 1548 N N . LEU A 1 206 ? -1.451 -7.554 6.114 1.00 97.50 206 LEU A N 1
ATOM 1549 C CA . LEU A 1 206 ? 0.017 -7.495 6.027 1.00 97.50 206 LEU A CA 1
ATOM 1550 C C . LEU A 1 206 ? 0.522 -6.685 4.824 1.00 97.50 206 LEU A C 1
ATOM 1552 O O . LEU A 1 206 ? 1.724 -6.672 4.536 1.00 97.50 206 LEU A O 1
ATOM 1556 N N . GLY A 1 207 ? -0.390 -6.012 4.128 1.00 96.69 207 GLY A N 1
ATOM 1557 C CA . GLY A 1 207 ? -0.089 -5.085 3.062 1.00 96.69 207 GLY A CA 1
ATOM 1558 C C . GLY A 1 207 ? 0.492 -5.744 1.815 1.00 96.69 207 GLY A C 1
ATOM 1559 O O . GLY A 1 207 ? 0.381 -6.947 1.568 1.00 96.69 207 GLY A O 1
ATOM 1560 N N . GLY A 1 208 ? 1.075 -4.903 0.963 1.00 94.81 208 GLY A N 1
ATOM 1561 C CA . GLY A 1 208 ? 1.716 -5.315 -0.283 1.00 94.81 208 GLY A CA 1
ATOM 1562 C C . GLY A 1 208 ? 3.234 -5.489 -0.199 1.00 94.81 208 GLY A C 1
ATOM 1563 O O . GLY A 1 208 ? 3.813 -5.846 0.819 1.00 94.81 208 GLY A O 1
ATOM 1564 N N . GLY A 1 209 ? 3.897 -5.185 -1.316 1.00 91.19 209 GLY A N 1
ATOM 1565 C CA . GLY A 1 209 ? 5.361 -5.149 -1.404 1.00 91.19 209 GLY A CA 1
ATOM 1566 C C . GLY A 1 209 ? 5.998 -6.328 -2.136 1.00 91.19 209 GLY A C 1
ATOM 1567 O O . GLY A 1 209 ? 7.192 -6.271 -2.431 1.00 91.19 209 GLY A O 1
ATOM 1568 N N . TYR A 1 210 ? 5.203 -7.334 -2.509 1.00 92.75 210 TYR A N 1
ATOM 1569 C CA . TYR A 1 210 ? 5.629 -8.503 -3.284 1.00 92.75 210 TYR A CA 1
ATOM 1570 C C . TYR A 1 210 ? 6.385 -8.105 -4.554 1.00 92.75 210 TYR A C 1
ATOM 1572 O O . TYR A 1 210 ? 5.860 -7.402 -5.428 1.00 92.75 210 TYR A O 1
ATOM 1580 N N . GLY A 1 211 ? 7.643 -8.530 -4.628 1.00 89.56 211 GLY A N 1
ATOM 1581 C CA . GLY A 1 211 ? 8.538 -8.154 -5.706 1.00 89.56 211 GLY A CA 1
ATOM 1582 C C . GLY A 1 211 ? 8.294 -8.906 -7.011 1.00 89.56 211 GLY A C 1
ATOM 1583 O O . GLY A 1 211 ? 7.742 -10.003 -7.043 1.00 89.56 211 GLY A O 1
ATOM 1584 N N . ILE A 1 212 ? 8.740 -8.290 -8.103 1.00 89.44 212 ILE A N 1
ATOM 1585 C CA . ILE A 1 212 ? 8.796 -8.886 -9.441 1.00 89.44 212 ILE A CA 1
ATOM 1586 C C . ILE A 1 212 ? 10.206 -8.753 -10.010 1.00 89.44 212 ILE A C 1
ATOM 1588 O O . ILE A 1 212 ? 10.988 -7.916 -9.550 1.00 89.44 212 ILE A O 1
ATOM 1592 N N . GLY A 1 213 ? 10.503 -9.538 -11.045 1.00 88.81 213 GLY A N 1
ATOM 1593 C CA . GLY A 1 213 ? 11.723 -9.362 -11.818 1.00 88.81 213 GLY A CA 1
ATOM 1594 C C . GLY A 1 213 ? 11.582 -8.240 -12.841 1.00 88.81 213 GLY A C 1
ATOM 1595 O O . GLY A 1 213 ? 10.696 -8.291 -13.695 1.00 88.81 213 GLY A O 1
ATOM 1596 N N . TYR A 1 214 ? 12.442 -7.225 -12.757 1.00 85.44 214 TYR A N 1
ATOM 1597 C CA . TYR A 1 214 ? 12.560 -6.165 -13.765 1.00 85.44 214 TYR A CA 1
ATOM 1598 C C . TYR A 1 214 ? 13.678 -6.448 -14.769 1.00 85.44 214 TYR A C 1
ATOM 1600 O O . TYR A 1 214 ? 13.623 -5.999 -15.918 1.00 85.44 214 TYR A O 1
ATOM 1608 N N . THR A 1 215 ? 14.686 -7.191 -14.328 1.00 87.12 215 THR A N 1
ATOM 1609 C CA . THR A 1 215 ? 15.850 -7.625 -15.090 1.00 87.12 215 THR A CA 1
ATOM 1610 C C . THR A 1 215 ? 16.031 -9.135 -14.961 1.00 87.12 215 THR A C 1
ATOM 1612 O O . THR A 1 215 ? 15.455 -9.771 -14.083 1.00 87.12 215 THR A O 1
ATOM 1615 N N . GLU A 1 216 ? 16.867 -9.724 -15.815 1.00 82.81 216 GLU A N 1
ATOM 1616 C CA . GLU A 1 216 ? 17.216 -11.151 -15.724 1.00 82.81 216 GLU A CA 1
ATOM 1617 C C . GLU A 1 216 ? 18.010 -11.500 -14.452 1.00 82.81 216 GLU A C 1
ATOM 1619 O O . GLU A 1 216 ? 18.116 -12.672 -14.103 1.00 82.81 216 GLU A O 1
ATOM 1624 N N . ALA A 1 217 ? 18.574 -10.499 -13.765 1.00 86.12 217 ALA A N 1
ATOM 1625 C CA . ALA A 1 217 ? 19.277 -10.694 -12.500 1.00 86.12 217 ALA A CA 1
ATOM 1626 C C . ALA A 1 217 ? 18.317 -10.833 -11.307 1.00 86.12 217 ALA A C 1
ATOM 1628 O O . ALA A 1 217 ? 18.698 -11.373 -10.268 1.00 86.12 217 ALA A O 1
ATOM 1629 N N . ASP A 1 218 ? 17.078 -10.362 -11.450 1.00 86.31 218 ASP A N 1
ATOM 1630 C CA . ASP A 1 218 ? 16.089 -10.425 -10.387 1.00 86.31 218 ASP A CA 1
ATOM 1631 C C . ASP A 1 218 ? 15.492 -11.831 -10.294 1.00 86.31 218 ASP A C 1
ATOM 1633 O O . ASP A 1 218 ? 14.958 -12.373 -11.263 1.00 86.31 218 ASP A O 1
ATOM 1637 N N . THR A 1 219 ? 15.535 -12.410 -9.097 1.00 87.25 219 THR A N 1
ATOM 1638 C CA . THR A 1 219 ? 15.051 -13.771 -8.828 1.00 87.25 219 THR A CA 1
ATOM 1639 C C . THR A 1 219 ? 14.063 -13.776 -7.656 1.00 87.25 219 THR A C 1
ATOM 1641 O O . THR A 1 219 ? 14.353 -14.349 -6.605 1.00 87.25 219 THR A O 1
ATOM 1644 N N . PRO A 1 220 ? 12.891 -13.117 -7.789 1.00 87.50 220 PRO A N 1
ATOM 1645 C CA . PRO A 1 220 ? 11.881 -13.131 -6.736 1.00 87.50 220 PRO A CA 1
ATOM 1646 C C . PRO A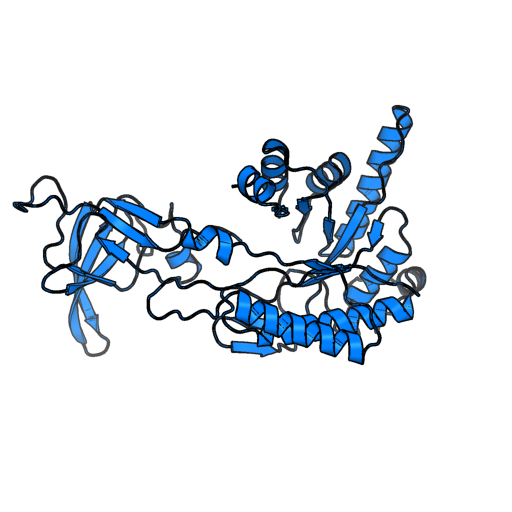 1 220 ? 11.425 -14.562 -6.448 1.00 87.50 220 PRO A C 1
ATOM 1648 O O . PRO A 1 220 ? 11.204 -15.352 -7.374 1.00 87.50 220 PRO A O 1
ATOM 1651 N N . ARG A 1 221 ? 11.228 -14.893 -5.167 1.00 88.88 221 ARG A N 1
ATOM 1652 C CA . ARG A 1 221 ? 10.536 -16.134 -4.807 1.00 88.88 221 ARG A CA 1
ATOM 1653 C C . ARG A 1 221 ? 9.113 -16.111 -5.351 1.00 88.88 221 ARG A C 1
ATOM 1655 O O . ARG A 1 221 ? 8.498 -15.054 -5.505 1.00 88.88 221 ARG A O 1
ATOM 1662 N N . SER A 1 222 ? 8.581 -17.296 -5.632 1.00 90.81 222 SER A N 1
ATOM 1663 C CA . SER A 1 222 ? 7.188 -17.406 -6.062 1.00 90.81 222 SER A CA 1
ATOM 1664 C C . SER A 1 222 ? 6.242 -16.939 -4.954 1.00 90.81 222 SER A C 1
ATOM 1666 O O . SER A 1 222 ? 6.526 -17.106 -3.764 1.00 90.81 222 SER A O 1
ATOM 1668 N N . ILE A 1 223 ? 5.090 -16.393 -5.350 1.00 90.38 223 ILE A N 1
ATOM 1669 C CA . ILE A 1 223 ? 4.064 -15.960 -4.397 1.00 90.38 223 ILE A CA 1
ATOM 1670 C C . ILE A 1 223 ? 3.611 -17.120 -3.502 1.00 90.38 223 ILE A C 1
ATOM 1672 O O . ILE A 1 223 ? 3.457 -16.933 -2.306 1.00 90.38 223 ILE A O 1
ATOM 1676 N N . GLU A 1 224 ? 3.512 -18.333 -4.054 1.00 92.94 224 GLU A N 1
ATOM 1677 C CA . GLU A 1 224 ? 3.160 -19.547 -3.313 1.00 92.94 224 GLU A CA 1
ATOM 1678 C C . GLU A 1 224 ? 4.148 -19.818 -2.172 1.00 92.94 224 GLU A C 1
ATOM 1680 O O . GLU A 1 224 ? 3.735 -20.002 -1.030 1.00 92.94 224 GLU A O 1
ATOM 1685 N N . GLN A 1 225 ? 5.455 -19.768 -2.449 1.00 93.81 225 GLN A N 1
ATOM 1686 C CA . GLN A 1 225 ? 6.482 -19.975 -1.424 1.00 93.81 225 GLN A CA 1
ATOM 1687 C C . GLN A 1 225 ? 6.436 -18.902 -0.333 1.00 93.81 225 GLN A C 1
ATOM 1689 O O . GLN A 1 225 ? 6.595 -19.228 0.841 1.00 93.81 225 GLN A O 1
ATOM 1694 N N . ILE A 1 226 ? 6.220 -17.637 -0.708 1.00 92.88 226 ILE A N 1
ATOM 1695 C CA . ILE A 1 226 ? 6.105 -16.539 0.259 1.00 92.88 226 ILE A CA 1
ATOM 1696 C C . ILE A 1 226 ? 4.863 -16.741 1.134 1.00 92.88 226 ILE A C 1
ATOM 1698 O O . ILE A 1 226 ? 4.964 -16.693 2.357 1.00 92.88 226 ILE A O 1
ATOM 1702 N N . THR A 1 227 ? 3.705 -17.016 0.533 1.00 92.81 227 THR A N 1
ATOM 1703 C CA . THR A 1 227 ? 2.441 -17.170 1.262 1.00 92.81 227 THR A CA 1
ATOM 1704 C C . THR A 1 227 ? 2.443 -18.389 2.183 1.00 92.81 227 THR A C 1
ATOM 1706 O O . THR A 1 227 ? 1.930 -18.280 3.292 1.00 92.81 227 THR A O 1
ATOM 1709 N N . VAL A 1 228 ? 3.049 -19.516 1.787 1.00 96.31 228 VAL A N 1
ATOM 1710 C CA . VAL A 1 228 ? 3.206 -20.686 2.676 1.00 96.31 228 VAL A CA 1
ATOM 1711 C C . VAL A 1 228 ? 4.031 -20.322 3.912 1.00 96.31 228 VAL A C 1
ATOM 1713 O O . VAL A 1 228 ? 3.600 -20.595 5.028 1.00 96.31 228 VAL A O 1
ATOM 1716 N N . SER A 1 229 ? 5.159 -19.630 3.730 1.00 96.31 229 SER A N 1
ATOM 1717 C CA . SER A 1 229 ? 6.017 -19.195 4.843 1.00 96.31 229 SER A CA 1
ATOM 1718 C C . SER A 1 229 ? 5.283 -18.248 5.802 1.00 96.31 229 SER A C 1
ATOM 1720 O O . SER A 1 229 ? 5.335 -18.416 7.020 1.00 96.31 229 SER A O 1
ATOM 1722 N N . ILE A 1 230 ? 4.527 -17.288 5.253 1.00 96.38 230 ILE A N 1
ATOM 1723 C CA . ILE A 1 230 ? 3.690 -16.374 6.045 1.00 96.38 230 ILE A CA 1
ATOM 1724 C C . ILE A 1 230 ? 2.611 -17.152 6.806 1.00 96.38 230 ILE A C 1
ATOM 1726 O O . ILE A 1 230 ? 2.404 -16.899 7.990 1.00 96.38 230 ILE A O 1
ATOM 1730 N N . ALA A 1 231 ? 1.929 -18.096 6.152 1.00 97.19 231 ALA A N 1
ATOM 1731 C CA . ALA A 1 231 ? 0.872 -18.889 6.772 1.00 97.19 231 ALA A CA 1
ATOM 1732 C C . ALA A 1 231 ? 1.402 -19.733 7.941 1.00 97.19 231 ALA A C 1
ATOM 1734 O O . ALA A 1 231 ? 0.776 -19.758 9.002 1.00 97.19 231 ALA A O 1
ATOM 1735 N N . ASP A 1 232 ? 2.569 -20.362 7.779 1.00 97.81 232 ASP A N 1
ATOM 1736 C CA . ASP A 1 232 ? 3.225 -21.136 8.836 1.00 97.81 232 ASP A CA 1
ATOM 1737 C C . ASP A 1 232 ? 3.608 -20.246 10.029 1.00 97.81 232 ASP A C 1
ATOM 1739 O O . ASP A 1 232 ? 3.347 -20.608 11.181 1.00 97.81 232 ASP A O 1
ATOM 1743 N N . ALA A 1 233 ? 4.164 -19.055 9.774 1.00 97.75 233 ALA A N 1
ATOM 1744 C CA . ALA A 1 233 ? 4.505 -18.095 10.823 1.00 97.75 233 ALA A CA 1
ATOM 1745 C C . ALA A 1 233 ? 3.263 -17.576 11.565 1.00 97.75 233 ALA A C 1
ATOM 1747 O O . ALA A 1 233 ? 3.228 -17.599 12.796 1.00 97.75 233 ALA A O 1
ATOM 1748 N N . VAL A 1 234 ? 2.213 -17.180 10.837 1.00 98.31 234 VAL A N 1
ATOM 1749 C CA . VAL A 1 234 ? 0.930 -16.748 11.419 1.00 98.31 234 VAL A CA 1
ATOM 1750 C C . VAL A 1 234 ? 0.334 -17.857 12.283 1.00 98.31 234 VAL A C 1
ATOM 1752 O O . VAL A 1 234 ? -0.026 -17.609 13.434 1.00 98.31 234 VAL A O 1
ATOM 1755 N N . ALA A 1 235 ? 0.271 -19.091 11.776 1.00 98.25 235 ALA A N 1
ATOM 1756 C CA . ALA A 1 235 ? -0.265 -20.225 12.522 1.00 98.25 235 ALA A CA 1
ATOM 1757 C C . ALA A 1 235 ? 0.541 -20.493 13.803 1.00 98.25 235 ALA A C 1
ATOM 1759 O O . ALA A 1 235 ? -0.045 -20.656 14.877 1.00 98.25 235 ALA A O 1
ATOM 1760 N N . ALA A 1 236 ? 1.874 -20.488 13.717 1.00 98.38 236 ALA A N 1
ATOM 1761 C CA . ALA A 1 236 ? 2.749 -20.679 14.869 1.00 98.38 236 ALA A CA 1
ATOM 1762 C C . ALA A 1 236 ? 2.554 -19.582 15.929 1.00 98.38 236 ALA A C 1
ATOM 1764 O O . ALA A 1 236 ? 2.436 -19.888 17.121 1.00 98.38 236 ALA A O 1
ATOM 1765 N N . THR A 1 237 ? 2.460 -18.317 15.515 1.00 98.50 237 THR A N 1
ATOM 1766 C CA . THR A 1 237 ? 2.247 -17.188 16.428 1.00 98.50 237 THR A CA 1
ATOM 1767 C C . THR A 1 237 ? 0.852 -17.204 17.048 1.00 98.50 237 THR A C 1
ATOM 1769 O O . THR A 1 237 ? 0.730 -17.014 18.260 1.00 98.50 237 THR A O 1
ATOM 1772 N N . CYS A 1 238 ? -0.197 -17.512 16.281 1.00 98.19 238 CYS A N 1
ATOM 1773 C CA . CYS A 1 238 ? -1.552 -17.678 16.811 1.00 98.19 238 CYS A CA 1
ATOM 1774 C C . CYS A 1 238 ? -1.616 -18.794 17.863 1.00 98.19 238 CYS A C 1
ATOM 1776 O O . CYS A 1 238 ? -2.176 -18.580 18.937 1.00 98.19 238 CYS A O 1
ATOM 1778 N N . VAL A 1 239 ? -0.978 -19.947 17.618 1.00 98.38 239 VAL A N 1
ATOM 1779 C CA . VAL A 1 239 ? -0.875 -21.033 18.611 1.00 98.38 239 VAL A CA 1
ATOM 1780 C C . VAL A 1 239 ? -0.133 -20.566 19.863 1.00 98.38 239 VAL A C 1
ATOM 1782 O O . VAL A 1 239 ? -0.606 -20.795 20.976 1.00 98.38 239 VAL A O 1
ATOM 1785 N N . ARG A 1 240 ? 1.004 -19.877 19.697 1.00 98.31 240 ARG A N 1
ATOM 1786 C CA . ARG A 1 240 ? 1.817 -19.351 20.805 1.00 98.31 240 ARG A CA 1
ATOM 1787 C C . ARG A 1 240 ? 1.047 -18.361 21.683 1.00 98.31 240 ARG A C 1
ATOM 1789 O O . ARG A 1 240 ? 1.238 -18.363 22.895 1.00 98.31 240 ARG A O 1
ATOM 1796 N N . LEU A 1 241 ? 0.208 -17.521 21.079 1.00 98.06 241 LEU A N 1
ATOM 1797 C CA . LEU A 1 241 ? -0.568 -16.478 21.760 1.00 98.06 241 LEU A CA 1
ATOM 1798 C C . LEU A 1 241 ? -1.976 -16.933 22.180 1.00 98.06 241 LEU A C 1
ATOM 1800 O O . LEU A 1 241 ? -2.684 -16.181 22.845 1.00 98.06 241 LEU A O 1
ATOM 1804 N N . GLY A 1 242 ? -2.409 -18.135 21.786 1.00 96.56 242 GLY A N 1
ATOM 1805 C CA . GLY A 1 242 ? -3.778 -18.605 22.015 1.00 96.56 242 GLY A CA 1
ATOM 1806 C C . GLY A 1 242 ? -4.839 -17.793 21.262 1.00 96.56 242 GLY A C 1
ATOM 1807 O O . GLY A 1 242 ? -5.954 -17.642 21.757 1.00 96.56 242 GLY A O 1
ATOM 1808 N N . LEU A 1 243 ? -4.498 -17.243 20.094 1.00 95.69 243 LEU A N 1
ATOM 1809 C CA . LEU A 1 243 ? -5.423 -16.514 19.225 1.00 95.69 243 LEU A CA 1
ATOM 1810 C C . LEU A 1 243 ? -6.057 -17.452 18.192 1.00 95.69 243 LEU A C 1
ATOM 1812 O O . LEU A 1 243 ? -5.404 -18.356 17.668 1.00 95.69 243 LEU A O 1
ATOM 1816 N N . ALA A 1 244 ? -7.314 -17.186 17.835 1.00 95.62 244 ALA A N 1
ATOM 1817 C CA . ALA A 1 244 ? -7.842 -17.670 16.565 1.00 95.62 244 ALA A CA 1
ATOM 1818 C C . ALA A 1 244 ? -7.068 -17.009 15.413 1.00 95.62 244 ALA A C 1
ATOM 1820 O O . ALA A 1 244 ? -6.614 -15.872 15.543 1.00 95.62 244 ALA A O 1
ATOM 1821 N N . ILE A 1 245 ? -6.915 -17.716 14.293 1.00 97.06 245 ILE A N 1
ATOM 1822 C CA . ILE A 1 245 ? -6.312 -17.125 13.094 1.00 97.06 245 ILE A CA 1
ATOM 1823 C C . ILE A 1 245 ? -7.280 -16.051 12.570 1.00 97.06 245 ILE A C 1
ATOM 1825 O O . ILE A 1 245 ? -8.428 -16.399 12.270 1.00 97.06 245 ILE A O 1
ATOM 1829 N N . PRO A 1 246 ? -6.865 -14.772 12.486 1.00 97.69 246 PRO A N 1
ATOM 1830 C CA . PRO A 1 246 ? -7.718 -13.722 11.948 1.00 97.69 246 PRO A CA 1
ATOM 1831 C C . PRO A 1 246 ? -7.914 -13.911 10.440 1.00 97.69 246 PRO A C 1
ATOM 1833 O O . PRO A 1 246 ? -7.165 -14.623 9.768 1.00 97.69 246 PRO A O 1
ATOM 1836 N N . HIS A 1 247 ? -8.921 -13.246 9.887 1.00 97.62 247 HIS A N 1
ATOM 1837 C CA . HIS A 1 247 ? -9.037 -13.091 8.449 1.00 97.62 247 HIS A CA 1
ATOM 1838 C C . HIS A 1 247 ? -7.835 -12.287 7.939 1.00 97.62 247 HIS A C 1
ATOM 1840 O O . HIS A 1 247 ? -7.671 -11.113 8.277 1.00 97.62 247 HIS A O 1
ATOM 1846 N N . MET A 1 248 ? -7.003 -12.947 7.136 1.00 97.31 248 MET A N 1
ATOM 1847 C CA . MET A 1 248 ? -5.788 -12.369 6.576 1.00 97.31 248 MET A CA 1
ATOM 1848 C C . MET A 1 248 ? -6.092 -11.637 5.269 1.00 97.31 248 MET A C 1
ATOM 1850 O O . MET A 1 248 ? -6.706 -12.214 4.369 1.00 97.31 248 MET A O 1
ATOM 1854 N N . SER A 1 249 ? -5.603 -10.407 5.154 1.00 97.31 249 SER A N 1
ATOM 1855 C CA . SER A 1 249 ? -5.644 -9.596 3.934 1.00 97.31 249 SER A CA 1
ATOM 1856 C C . SER A 1 249 ? -4.227 -9.247 3.460 1.00 97.31 249 SER A C 1
ATOM 1858 O O . SER A 1 249 ? -3.274 -9.250 4.244 1.00 97.31 249 SER A O 1
ATOM 1860 N N . PHE A 1 250 ? -4.094 -9.008 2.154 1.00 96.88 250 PHE A N 1
ATOM 1861 C CA . PHE A 1 250 ? -2.838 -8.689 1.475 1.00 96.88 250 PHE A CA 1
ATOM 1862 C C . PHE A 1 250 ? -3.113 -7.737 0.306 1.00 96.88 250 PHE A C 1
ATOM 1864 O O . PHE A 1 250 ? -4.129 -7.883 -0.375 1.00 96.88 250 PHE A O 1
ATOM 1871 N N . GLU A 1 251 ? -2.164 -6.849 -0.003 1.00 97.31 251 GLU A N 1
ATOM 1872 C CA . GLU A 1 251 ? -2.381 -5.716 -0.927 1.00 97.31 251 GLU A CA 1
ATOM 1873 C C . GLU A 1 251 ? -1.412 -5.737 -2.139 1.00 97.31 251 GLU A C 1
ATOM 1875 O O . GLU A 1 251 ? -0.589 -4.831 -2.342 1.00 97.31 251 GLU A O 1
ATOM 1880 N N . PRO A 1 252 ? -1.399 -6.802 -2.967 1.00 94.56 252 PRO A N 1
ATOM 1881 C CA . PRO A 1 252 ? -0.461 -6.922 -4.080 1.00 94.56 252 PRO A CA 1
ATOM 1882 C C . PRO A 1 252 ? -0.794 -5.973 -5.247 1.00 94.56 252 PRO A C 1
ATOM 1884 O O . PRO A 1 252 ? -1.589 -6.287 -6.126 1.00 94.56 252 PRO A O 1
ATOM 1887 N N . GLY A 1 253 ? -0.100 -4.837 -5.345 1.00 92.38 253 GLY A N 1
ATOM 1888 C CA . GLY A 1 253 ? -0.180 -3.970 -6.533 1.00 92.38 253 GLY A CA 1
ATOM 1889 C C . GLY A 1 253 ? 0.761 -4.407 -7.663 1.00 92.38 253 GLY A C 1
ATOM 1890 O O . GLY A 1 253 ? 0.348 -4.734 -8.785 1.00 92.38 253 GLY A O 1
ATOM 1891 N N . ARG A 1 254 ? 2.065 -4.417 -7.358 1.00 90.44 254 ARG A N 1
ATOM 1892 C CA . ARG A 1 254 ? 3.144 -4.630 -8.336 1.00 90.44 254 ARG A CA 1
ATOM 1893 C C . ARG A 1 254 ? 3.171 -6.039 -8.914 1.00 90.44 254 ARG A C 1
ATOM 1895 O O . ARG A 1 254 ? 3.345 -6.179 -10.121 1.00 90.44 254 ARG A O 1
ATOM 1902 N N . SER A 1 255 ? 2.991 -7.057 -8.081 1.00 91.19 255 SER A N 1
ATOM 1903 C CA . SER A 1 255 ? 3.026 -8.460 -8.505 1.00 91.19 255 SER A CA 1
ATOM 1904 C C . SER A 1 255 ? 1.862 -8.849 -9.417 1.00 91.19 255 SER A C 1
ATOM 1906 O O . SER A 1 255 ? 2.037 -9.718 -10.265 1.00 91.19 255 SER A O 1
ATOM 1908 N N . ILE A 1 256 ? 0.713 -8.169 -9.312 1.00 91.25 256 ILE A N 1
ATOM 1909 C CA . ILE A 1 256 ? -0.429 -8.369 -10.215 1.00 91.25 256 ILE A CA 1
ATOM 1910 C C . ILE A 1 256 ? -0.240 -7.582 -11.514 1.00 91.25 256 ILE A C 1
ATOM 1912 O O . ILE A 1 256 ? -0.297 -8.134 -12.612 1.00 91.25 256 ILE A O 1
ATOM 1916 N N . SER A 1 257 ? -0.045 -6.266 -11.408 1.00 89.44 257 SER A N 1
ATOM 1917 C CA . SER A 1 257 ? -0.139 -5.374 -12.570 1.00 89.44 257 SER A CA 1
ATOM 1918 C C . SER A 1 257 ? 1.175 -5.210 -13.337 1.00 89.44 257 SER A C 1
ATOM 1920 O O . SER A 1 257 ? 1.147 -5.066 -14.561 1.00 89.44 257 SER A O 1
ATOM 1922 N N . GLY A 1 258 ? 2.323 -5.280 -12.662 1.00 87.44 258 GLY A N 1
ATOM 1923 C CA . GLY A 1 258 ? 3.634 -4.999 -13.250 1.00 87.44 258 GLY A CA 1
ATOM 1924 C C . GLY A 1 258 ? 3.991 -5.902 -14.437 1.00 87.44 258 GLY A C 1
ATOM 1925 O O . GLY A 1 258 ? 4.279 -5.371 -15.513 1.00 87.44 258 GLY A O 1
ATOM 1926 N N . PRO A 1 259 ? 3.928 -7.243 -14.296 1.00 88.06 259 PRO A N 1
ATOM 1927 C CA . PRO A 1 259 ? 4.254 -8.183 -15.374 1.00 88.06 259 PRO A CA 1
ATOM 1928 C C . PRO A 1 259 ? 3.253 -8.205 -16.537 1.00 88.06 259 PRO A C 1
ATOM 1930 O O . PRO A 1 259 ? 3.547 -8.759 -17.593 1.00 88.06 259 PRO A O 1
ATOM 1933 N N . SER A 1 260 ? 2.062 -7.625 -16.359 1.00 86.06 260 SER A N 1
ATOM 1934 C CA . SER A 1 260 ? 0.970 -7.710 -17.340 1.00 86.06 260 SER A CA 1
ATOM 1935 C C . SER A 1 260 ? 1.155 -6.807 -18.565 1.00 86.06 260 SER A C 1
ATOM 1937 O O . SER A 1 260 ? 0.412 -6.922 -19.541 1.00 86.06 260 SER A O 1
ATOM 1939 N N . GLY A 1 261 ? 2.124 -5.888 -18.523 1.00 84.56 261 GLY A N 1
ATOM 1940 C CA . GLY A 1 261 ? 2.275 -4.844 -19.524 1.00 84.56 261 GLY A CA 1
ATOM 1941 C C . GLY A 1 261 ? 3.722 -4.515 -19.858 1.00 84.56 261 GLY A C 1
ATOM 1942 O O . GLY A 1 261 ? 4.639 -4.651 -19.049 1.00 84.56 261 GLY A O 1
ATOM 1943 N N . VAL A 1 262 ? 3.897 -4.019 -21.078 1.00 87.69 262 VAL A N 1
ATOM 1944 C CA . VAL A 1 262 ? 5.175 -3.570 -21.627 1.00 87.69 262 VAL A CA 1
ATOM 1945 C C . VAL A 1 262 ? 4.990 -2.202 -22.270 1.00 87.69 262 VAL A C 1
ATOM 1947 O O . VAL A 1 262 ? 3.901 -1.890 -22.761 1.00 87.69 262 VAL A O 1
ATOM 1950 N N . THR A 1 263 ? 6.046 -1.393 -22.302 1.00 88.62 263 THR A N 1
ATOM 1951 C CA . THR A 1 263 ? 6.024 -0.116 -23.028 1.00 88.62 263 THR A CA 1
ATOM 1952 C C . THR A 1 263 ? 6.777 -0.263 -24.340 1.00 88.62 263 THR A C 1
ATOM 1954 O O . THR A 1 263 ? 7.955 -0.618 -24.342 1.00 88.62 263 THR A O 1
ATOM 1957 N N . LEU A 1 264 ? 6.089 0.005 -25.451 1.00 91.50 264 LEU A N 1
ATOM 1958 C CA . LEU A 1 264 ? 6.676 0.030 -26.787 1.00 91.50 264 LEU A CA 1
ATOM 1959 C C . LEU A 1 264 ? 7.109 1.448 -27.136 1.00 91.50 264 LEU A C 1
ATOM 1961 O O . LEU A 1 264 ? 6.334 2.391 -26.995 1.00 91.50 264 LEU A O 1
ATOM 1965 N N . TYR A 1 265 ? 8.322 1.558 -27.655 1.00 90.12 265 TYR A N 1
ATOM 1966 C CA . TYR A 1 265 ? 8.915 2.813 -28.081 1.00 90.12 265 TYR A CA 1
ATOM 1967 C C . TYR A 1 265 ? 9.394 2.732 -29.515 1.00 90.12 265 TYR A C 1
ATOM 1969 O O . TYR A 1 265 ? 9.941 1.707 -29.918 1.00 90.12 265 TYR A O 1
ATOM 1977 N N . THR A 1 266 ? 9.298 3.835 -30.249 1.00 91.06 266 THR A N 1
ATOM 1978 C CA . THR A 1 266 ? 9.942 3.986 -31.554 1.00 91.06 266 THR A CA 1
ATOM 1979 C C . THR A 1 266 ? 11.332 4.597 -31.398 1.00 91.06 266 THR A C 1
ATOM 1981 O O . THR A 1 266 ? 11.491 5.655 -30.789 1.00 91.06 266 THR A O 1
ATOM 1984 N N . VAL A 1 267 ? 12.354 3.970 -31.986 1.00 92.81 267 VAL A N 1
ATOM 1985 C CA . VAL A 1 267 ? 13.722 4.514 -32.001 1.00 92.81 267 VAL A CA 1
ATOM 1986 C C . VAL A 1 267 ? 13.820 5.695 -32.970 1.00 92.81 267 VAL A C 1
ATOM 1988 O O . VAL A 1 267 ? 13.548 5.554 -34.164 1.00 92.81 267 VAL A O 1
ATOM 1991 N N . GLY A 1 268 ? 14.245 6.849 -32.450 1.00 92.06 268 GLY A N 1
ATOM 1992 C CA . GLY A 1 268 ? 14.373 8.107 -33.188 1.00 92.06 268 GLY A CA 1
ATOM 1993 C C . GLY A 1 268 ? 15.809 8.458 -33.582 1.00 92.06 268 GLY A C 1
ATOM 1994 O O . GLY A 1 268 ? 16.112 8.560 -34.764 1.00 92.06 268 GLY A O 1
ATOM 1995 N N . THR A 1 269 ? 16.711 8.635 -32.616 1.00 93.31 269 THR A N 1
ATOM 1996 C CA . THR A 1 269 ? 18.103 9.054 -32.879 1.00 93.31 269 THR A CA 1
ATOM 1997 C C . THR A 1 269 ? 19.072 8.087 -32.226 1.00 93.31 269 THR A C 1
ATOM 1999 O O . THR A 1 269 ? 18.860 7.665 -31.093 1.00 93.31 269 THR A O 1
ATOM 2002 N N . ILE A 1 270 ? 20.165 7.764 -32.916 1.00 94.88 270 ILE A N 1
ATOM 2003 C CA . ILE A 1 270 ? 21.262 6.973 -32.357 1.00 94.88 270 ILE A CA 1
ATOM 2004 C C . ILE A 1 270 ? 22.541 7.795 -32.458 1.00 94.88 270 ILE A C 1
ATOM 2006 O O . ILE A 1 270 ? 22.910 8.236 -33.546 1.00 94.88 270 ILE A O 1
ATOM 2010 N N . LYS A 1 271 ? 23.215 8.008 -31.327 1.00 93.62 271 LYS A N 1
ATOM 2011 C CA . LYS A 1 271 ? 24.487 8.739 -31.258 1.00 93.62 271 LYS A CA 1
ATOM 2012 C C . LYS A 1 271 ? 25.503 7.964 -30.430 1.00 93.62 271 LYS A C 1
ATOM 2014 O O . LYS A 1 271 ? 25.168 7.418 -29.384 1.00 93.62 271 LYS A O 1
ATOM 2019 N N . ASN A 1 272 ? 26.750 7.937 -30.881 1.00 93.94 272 ASN A N 1
ATOM 2020 C CA . ASN A 1 272 ? 27.857 7.416 -30.088 1.00 93.94 272 ASN A CA 1
ATOM 2021 C C . ASN A 1 272 ? 28.446 8.569 -29.274 1.00 93.94 272 ASN A C 1
ATOM 2023 O O . ASN A 1 272 ? 28.789 9.606 -29.836 1.00 93.94 272 ASN A O 1
ATOM 2027 N N . VAL A 1 273 ? 28.526 8.393 -27.960 1.00 93.94 273 VAL A N 1
ATOM 2028 C CA . VAL A 1 273 ? 29.042 9.395 -27.026 1.00 93.94 273 VAL A CA 1
ATOM 2029 C C . VAL A 1 273 ? 30.327 8.861 -26.414 1.00 93.94 273 VAL A C 1
ATOM 2031 O O . VAL A 1 273 ? 30.336 7.767 -25.847 1.00 93.94 273 VAL A O 1
ATOM 2034 N N . SER A 1 274 ? 31.401 9.633 -26.539 1.00 91.88 274 SER A N 1
ATOM 2035 C CA . SER A 1 274 ? 32.663 9.372 -25.852 1.00 91.88 274 SER A CA 1
ATOM 2036 C C . SER A 1 274 ? 32.520 9.723 -24.372 1.00 91.88 274 SER A C 1
ATOM 2038 O O . SER A 1 274 ? 32.055 10.808 -24.035 1.00 91.88 274 SER A O 1
ATOM 2040 N N . ILE A 1 275 ? 32.902 8.797 -23.501 1.00 88.88 275 ILE A N 1
ATOM 2041 C CA . ILE A 1 275 ? 32.876 8.915 -22.046 1.00 88.88 275 ILE A CA 1
ATOM 2042 C C . ILE A 1 275 ? 34.281 8.597 -21.555 1.00 88.88 275 ILE A C 1
ATOM 2044 O O . ILE A 1 275 ? 34.802 7.525 -21.847 1.00 88.88 275 ILE A O 1
ATOM 2048 N N . GLU A 1 276 ? 34.887 9.517 -20.823 1.00 89.19 276 GLU A N 1
ATOM 2049 C CA . GLU A 1 276 ? 36.150 9.279 -20.132 1.00 89.19 276 GLU A CA 1
ATOM 2050 C C . GLU A 1 276 ? 35.862 8.575 -18.800 1.00 89.19 276 GLU A C 1
ATOM 2052 O O . GLU A 1 276 ? 34.967 8.996 -18.064 1.00 89.19 276 GLU A O 1
ATOM 2057 N N . ASP A 1 277 ? 36.542 7.461 -18.528 1.00 83.50 277 ASP A N 1
ATOM 2058 C CA . ASP A 1 277 ? 36.458 6.795 -17.227 1.00 83.50 277 ASP A CA 1
ATOM 2059 C C . ASP A 1 277 ? 37.410 7.424 -16.197 1.00 83.50 277 ASP A C 1
ATOM 2061 O O . ASP A 1 277 ? 38.213 8.300 -16.511 1.00 83.50 277 ASP A O 1
ATOM 2065 N N . GLU A 1 278 ? 37.325 6.975 -14.944 1.00 85.06 278 GLU A N 1
ATOM 2066 C CA . GLU A 1 278 ? 38.122 7.499 -13.822 1.00 85.06 278 GLU A CA 1
ATOM 2067 C C . GLU A 1 278 ? 39.646 7.376 -14.029 1.00 85.06 278 GLU A C 1
ATOM 2069 O O . GLU A 1 278 ? 40.419 8.027 -13.329 1.00 85.06 278 GLU A O 1
ATOM 2074 N N . HIS A 1 279 ? 40.086 6.568 -14.999 1.00 86.25 279 HIS A N 1
ATOM 2075 C CA . HIS A 1 279 ? 41.491 6.351 -15.343 1.00 86.25 279 HIS A CA 1
ATOM 2076 C C . HIS A 1 279 ? 41.915 7.115 -16.610 1.00 86.25 279 HIS A C 1
ATOM 2078 O O . HIS A 1 279 ? 42.995 6.861 -17.148 1.00 86.25 279 HIS A O 1
ATOM 2084 N N . GLY A 1 280 ? 41.075 8.026 -17.111 1.00 86.69 280 GLY A N 1
ATOM 2085 C CA . GLY A 1 280 ? 41.338 8.811 -18.317 1.00 86.69 280 GLY A CA 1
ATOM 2086 C C . GLY A 1 280 ? 41.176 8.028 -19.623 1.00 86.69 280 GLY A C 1
ATOM 2087 O O . GLY A 1 280 ? 41.597 8.499 -20.683 1.00 86.69 280 GLY A O 1
ATOM 2088 N N . GLN A 1 281 ? 40.604 6.816 -19.591 1.00 89.25 281 GLN A N 1
ATOM 2089 C CA . GLN A 1 281 ? 40.378 6.041 -20.811 1.00 89.25 281 GLN A CA 1
ATOM 2090 C C . GLN A 1 281 ? 39.060 6.446 -21.468 1.00 89.25 281 GLN A C 1
ATOM 2092 O O . GLN A 1 281 ? 37.994 6.421 -20.852 1.00 89.25 281 GLN A O 1
ATOM 2097 N N . ILE A 1 282 ? 39.120 6.762 -22.762 1.00 87.25 282 ILE A N 1
ATOM 2098 C CA . ILE A 1 282 ? 37.931 7.079 -23.554 1.00 87.25 282 ILE A CA 1
ATOM 2099 C C . ILE A 1 282 ? 37.219 5.780 -23.939 1.00 87.25 282 ILE A C 1
ATOM 2101 O O . ILE A 1 282 ? 37.729 4.971 -24.715 1.00 87.25 282 ILE A O 1
ATOM 2105 N N . ARG A 1 283 ? 35.995 5.616 -23.445 1.00 88.56 283 ARG A N 1
ATOM 2106 C CA . ARG A 1 283 ? 35.049 4.569 -23.837 1.00 88.56 283 ARG A CA 1
ATOM 2107 C C . ARG A 1 283 ? 33.919 5.168 -24.661 1.00 88.56 283 ARG A C 1
ATOM 2109 O O . ARG A 1 283 ? 33.579 6.336 -24.516 1.00 88.56 283 ARG A O 1
ATOM 2116 N N . VAL A 1 284 ? 33.295 4.369 -25.518 1.00 89.38 284 VAL A N 1
ATOM 2117 C CA . VAL A 1 284 ? 32.129 4.804 -26.298 1.00 89.38 284 VAL A CA 1
ATOM 2118 C C . VAL A 1 284 ? 30.876 4.161 -25.728 1.00 89.38 284 VAL A C 1
ATOM 2120 O O . VAL A 1 284 ? 30.819 2.945 -25.558 1.00 89.38 284 VAL A O 1
ATOM 2123 N N . ARG A 1 285 ? 29.849 4.971 -25.471 1.00 94.19 285 ARG A N 1
ATOM 2124 C CA . ARG A 1 285 ? 28.498 4.502 -25.157 1.00 94.19 285 ARG A CA 1
ATOM 2125 C C . ARG A 1 285 ? 27.543 4.926 -26.256 1.00 94.19 285 ARG A C 1
ATOM 2127 O O . ARG A 1 285 ? 27.488 6.101 -26.623 1.00 94.19 285 ARG A O 1
ATOM 2134 N N . ARG A 1 286 ? 26.747 3.984 -26.750 1.00 95.31 286 ARG A N 1
ATOM 2135 C CA . ARG A 1 286 ? 25.682 4.283 -27.706 1.00 95.31 286 ARG A CA 1
ATOM 2136 C C . ARG A 1 286 ? 24.456 4.817 -26.962 1.00 95.31 286 ARG A C 1
ATOM 2138 O O . ARG A 1 286 ? 23.952 4.180 -26.048 1.00 95.31 286 ARG A O 1
ATOM 2145 N N . TYR A 1 287 ? 23.964 5.982 -27.348 1.00 96.06 287 TYR A N 1
ATOM 2146 C CA . TYR A 1 287 ? 22.707 6.543 -26.863 1.00 96.06 287 TYR A CA 1
ATOM 2147 C C . TYR A 1 287 ? 21.629 6.318 -27.915 1.00 96.06 287 TYR A C 1
ATOM 2149 O O . TYR A 1 287 ? 21.813 6.691 -29.076 1.00 96.06 287 TYR A O 1
ATOM 2157 N N . VAL A 1 288 ? 20.519 5.722 -27.495 1.00 96.12 288 VAL A N 1
ATOM 2158 C CA . VAL A 1 288 ? 19.355 5.407 -28.325 1.00 96.12 288 VAL A CA 1
ATOM 2159 C C . VAL A 1 288 ? 18.181 6.226 -27.800 1.00 96.12 288 VAL A C 1
ATOM 2161 O O . VAL A 1 288 ? 17.631 5.922 -26.745 1.00 96.12 288 VAL A O 1
ATOM 2164 N N . SER A 1 289 ? 17.829 7.294 -28.511 1.00 95.94 289 SER A N 1
ATOM 2165 C CA . SER A 1 289 ? 16.692 8.149 -28.171 1.00 95.94 289 SER A CA 1
ATOM 2166 C C . SER A 1 289 ? 15.386 7.531 -28.656 1.00 95.94 289 SER A C 1
ATOM 2168 O O . SER A 1 289 ? 15.297 7.113 -29.815 1.00 95.94 289 SER A O 1
ATOM 2170 N N . VAL A 1 290 ? 14.375 7.526 -27.791 1.00 95.12 290 VAL A N 1
ATOM 2171 C CA . VAL A 1 290 ? 13.023 7.035 -28.080 1.00 95.12 290 VAL A CA 1
ATOM 2172 C C . VAL A 1 290 ? 11.980 8.153 -28.084 1.00 95.12 290 VAL A C 1
ATOM 2174 O O . VAL A 1 290 ? 12.243 9.280 -27.674 1.00 95.12 290 VAL A O 1
ATOM 2177 N N . ASP A 1 291 ? 10.784 7.846 -28.579 1.00 93.81 291 ASP A N 1
ATOM 2178 C CA . ASP A 1 291 ? 9.649 8.764 -28.707 1.00 93.81 291 ASP A CA 1
ATOM 2179 C C . ASP A 1 291 ? 8.873 9.036 -27.400 1.00 93.81 291 ASP A C 1
ATOM 2181 O O . ASP A 1 291 ? 7.956 9.868 -27.413 1.00 93.81 291 ASP A O 1
ATOM 2185 N N . GLY A 1 292 ? 9.264 8.408 -26.288 1.00 94.38 292 GLY A N 1
ATOM 2186 C CA . GLY A 1 292 ? 8.778 8.672 -24.927 1.00 94.38 292 GLY A CA 1
ATOM 2187 C C . GLY A 1 292 ? 9.865 9.216 -23.992 1.00 94.38 292 GLY A C 1
ATOM 2188 O O . GLY A 1 292 ? 10.707 10.011 -24.415 1.00 94.38 292 GLY A O 1
ATOM 2189 N N . GLY A 1 293 ? 9.841 8.804 -22.724 1.00 93.50 293 GLY A N 1
ATOM 2190 C CA . GLY A 1 293 ? 10.821 9.180 -21.702 1.00 93.50 293 GLY A CA 1
ATOM 2191 C C . GLY A 1 293 ? 10.235 9.195 -20.289 1.00 93.50 293 GLY A C 1
ATOM 2192 O O . GLY A 1 293 ? 9.260 8.507 -19.979 1.00 93.50 293 GLY A O 1
ATOM 2193 N N . MET A 1 294 ? 10.780 10.052 -19.430 1.00 94.12 294 MET A N 1
ATOM 2194 C CA . MET A 1 294 ? 10.349 10.216 -18.038 1.00 94.12 294 MET A CA 1
ATOM 2195 C C . MET A 1 294 ? 8.873 10.614 -17.876 1.00 94.12 294 MET A C 1
ATOM 2197 O O . MET A 1 294 ? 8.288 10.372 -16.826 1.00 94.12 294 MET A O 1
ATOM 2201 N N . SER A 1 295 ? 8.243 11.185 -18.910 1.00 93.88 295 SER A N 1
ATOM 2202 C CA . SER A 1 295 ? 6.808 11.510 -18.905 1.00 93.88 295 SER A CA 1
ATOM 2203 C C . SER A 1 295 ? 5.896 10.285 -18.846 1.00 93.88 295 SER A C 1
ATOM 2205 O O . SER A 1 295 ? 4.780 10.385 -18.347 1.00 93.88 295 SER A O 1
ATOM 2207 N N . ASP A 1 296 ? 6.339 9.151 -19.390 1.00 91.75 296 ASP A N 1
ATOM 2208 C CA . ASP A 1 296 ? 5.574 7.898 -19.427 1.00 91.75 296 ASP A CA 1
ATOM 2209 C C . ASP A 1 296 ? 6.185 6.797 -18.547 1.00 91.75 296 ASP A C 1
ATOM 2211 O O . ASP A 1 296 ? 5.461 5.892 -18.122 1.00 91.75 296 ASP A O 1
ATOM 2215 N N . ASN A 1 297 ? 7.475 6.909 -18.210 1.00 91.56 297 ASN A N 1
ATOM 2216 C CA . ASN A 1 297 ? 8.151 6.081 -17.217 1.00 91.56 297 ASN A CA 1
ATOM 2217 C C . ASN A 1 297 ? 9.169 6.902 -16.405 1.00 91.56 297 ASN A C 1
ATOM 2219 O O . ASN A 1 297 ? 10.356 6.933 -16.714 1.00 91.56 297 ASN A O 1
ATOM 2223 N N . ALA A 1 298 ? 8.712 7.538 -15.327 1.00 92.50 298 ALA A N 1
ATOM 2224 C CA . ALA A 1 298 ? 9.566 8.343 -14.448 1.00 92.50 298 ALA A CA 1
ATOM 2225 C C . ALA A 1 298 ? 10.452 7.510 -13.498 1.00 92.50 298 ALA A C 1
ATOM 2227 O O . ALA A 1 298 ? 11.334 8.056 -12.838 1.00 92.50 298 ALA A O 1
ATOM 2228 N N . ARG A 1 299 ? 10.225 6.192 -13.390 1.00 89.94 299 ARG A N 1
ATOM 2229 C CA . ARG A 1 299 ? 10.851 5.352 -12.353 1.00 89.94 299 ARG A CA 1
ATOM 2230 C C . ARG A 1 299 ? 12.380 5.304 -12.395 1.00 89.94 299 ARG A C 1
ATOM 2232 O O . ARG A 1 299 ? 12.962 5.357 -11.314 1.00 89.94 299 ARG A O 1
ATOM 2239 N N . PRO A 1 300 ? 13.047 5.242 -13.562 1.00 90.44 300 PRO A N 1
ATOM 2240 C CA . PRO A 1 300 ? 14.505 5.267 -13.593 1.00 90.44 300 PRO A CA 1
ATOM 2241 C C . PRO A 1 300 ? 15.077 6.574 -13.048 1.00 90.44 300 PRO A C 1
ATOM 2243 O O . PRO A 1 300 ? 16.185 6.568 -12.527 1.00 90.44 300 PRO A O 1
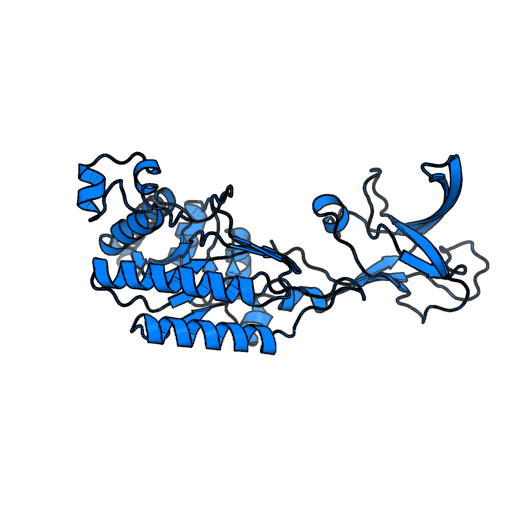ATOM 2246 N N . VAL A 1 301 ? 14.342 7.685 -13.171 1.00 89.88 301 VAL A N 1
ATOM 2247 C CA . VAL A 1 301 ? 14.768 9.012 -12.705 1.00 89.88 301 VAL A CA 1
ATOM 2248 C C . VAL A 1 301 ? 14.483 9.194 -11.218 1.00 89.88 301 VAL A C 1
ATOM 2250 O O . VAL A 1 301 ? 15.315 9.731 -10.500 1.00 89.88 301 VAL A O 1
ATOM 2253 N N . LEU A 1 302 ? 13.314 8.746 -10.753 1.00 88.75 302 LEU A N 1
ATOM 2254 C CA . LEU A 1 302 ? 12.866 8.954 -9.372 1.00 88.75 302 LEU A CA 1
ATOM 2255 C C . LEU A 1 302 ? 13.420 7.930 -8.379 1.00 88.75 302 LEU A C 1
ATOM 2257 O O . LEU A 1 302 ? 13.575 8.252 -7.207 1.00 88.75 302 LEU A O 1
ATOM 2261 N N . TYR A 1 303 ? 13.667 6.700 -8.830 1.00 86.94 303 TYR A N 1
ATOM 2262 C CA . TYR A 1 303 ? 13.979 5.565 -7.955 1.00 86.94 303 TYR A CA 1
ATOM 2263 C C . TYR A 1 303 ? 15.215 4.786 -8.397 1.00 86.94 303 TYR A C 1
ATOM 2265 O O . TYR A 1 303 ? 15.413 3.668 -7.931 1.00 86.94 303 TYR A O 1
ATOM 2273 N N . ASP A 1 304 ? 15.972 5.311 -9.366 1.00 89.31 304 ASP A N 1
ATOM 2274 C CA . ASP A 1 304 ? 17.078 4.591 -10.007 1.00 89.31 304 ASP A CA 1
ATOM 2275 C C . ASP A 1 304 ? 16.680 3.185 -10.500 1.00 89.31 304 ASP A C 1
ATOM 2277 O O . ASP A 1 304 ? 17.506 2.283 -10.581 1.00 89.31 304 ASP A O 1
ATOM 2281 N N . ALA A 1 305 ? 15.401 2.996 -10.850 1.00 86.88 305 ALA A N 1
ATOM 2282 C CA . ALA A 1 305 ? 14.883 1.699 -11.260 1.00 86.88 305 ALA A CA 1
ATOM 2283 C C . ALA A 1 305 ? 15.528 1.228 -12.571 1.00 86.88 305 ALA A C 1
ATOM 2285 O O . ALA A 1 305 ? 15.497 1.941 -13.581 1.00 86.88 305 ALA A O 1
ATOM 2286 N N . ASP A 1 306 ? 16.033 -0.002 -12.559 1.00 88.75 306 ASP A N 1
ATOM 2287 C CA . ASP A 1 306 ? 16.539 -0.680 -13.744 1.00 88.75 306 ASP A CA 1
ATOM 2288 C C . ASP A 1 306 ? 15.442 -1.479 -14.452 1.00 88.75 306 ASP A C 1
ATOM 2290 O O . ASP A 1 306 ? 14.462 -1.922 -13.851 1.00 88.75 306 ASP A O 1
ATOM 2294 N N . TYR A 1 307 ? 15.615 -1.645 -15.762 1.00 89.19 307 TYR A N 1
ATOM 2295 C CA . TYR A 1 307 ? 14.658 -2.309 -16.638 1.00 89.19 307 TYR A CA 1
ATOM 2296 C C . TYR A 1 307 ? 15.366 -3.105 -17.726 1.00 89.19 307 TYR A C 1
ATOM 2298 O O . TYR A 1 307 ? 16.331 -2.632 -18.331 1.00 89.19 307 TYR A O 1
ATOM 2306 N N . ALA A 1 308 ? 14.826 -4.279 -18.048 1.00 89.00 308 ALA A N 1
ATOM 2307 C CA . ALA A 1 308 ? 15.178 -4.990 -19.267 1.00 89.00 308 ALA A CA 1
ATOM 2308 C C . ALA A 1 308 ? 14.586 -4.296 -20.506 1.00 89.00 308 ALA A C 1
ATOM 2310 O O . ALA A 1 308 ? 13.426 -3.867 -20.517 1.00 89.00 308 ALA A O 1
ATOM 2311 N N . VAL A 1 309 ? 15.382 -4.243 -21.578 1.00 90.56 309 VAL A N 1
ATOM 2312 C CA . VAL A 1 309 ? 14.965 -3.750 -22.893 1.00 90.56 309 VAL A CA 1
ATOM 2313 C C . VAL A 1 309 ? 15.389 -4.711 -23.990 1.00 90.56 309 VAL A C 1
ATOM 2315 O O . VAL A 1 309 ? 16.505 -5.223 -23.986 1.00 90.56 309 VAL A O 1
ATOM 2318 N N . THR A 1 310 ? 14.500 -4.939 -24.953 1.00 88.88 310 THR A N 1
ATOM 2319 C CA . THR A 1 310 ? 14.790 -5.763 -26.132 1.00 88.88 310 THR A CA 1
ATOM 2320 C C . THR A 1 310 ? 14.114 -5.209 -27.383 1.00 88.88 310 THR A C 1
ATOM 2322 O O . THR A 1 310 ? 13.290 -4.291 -27.313 1.00 88.88 310 THR A O 1
ATOM 2325 N N . LEU A 1 311 ? 14.468 -5.757 -28.544 1.00 87.56 311 LEU A N 1
ATOM 2326 C CA . LEU A 1 311 ? 13.779 -5.470 -29.797 1.00 87.56 311 LEU A CA 1
ATOM 2327 C C . LEU A 1 311 ? 12.404 -6.143 -29.794 1.00 87.56 311 LEU A C 1
ATOM 2329 O O . LEU A 1 311 ? 12.297 -7.349 -29.597 1.00 87.56 311 LEU A O 1
ATOM 2333 N N . ALA A 1 312 ? 11.349 -5.376 -30.057 1.00 84.38 312 ALA A N 1
ATOM 2334 C CA . ALA A 1 312 ? 9.983 -5.904 -30.053 1.00 84.38 312 ALA A CA 1
ATOM 2335 C C . ALA A 1 312 ? 9.596 -6.592 -31.374 1.00 84.38 312 ALA A C 1
ATOM 2337 O O . ALA A 1 312 ? 8.630 -7.344 -31.434 1.00 84.38 312 ALA A O 1
ATOM 2338 N N . ASN A 1 313 ? 10.316 -6.305 -32.460 1.00 77.44 313 ASN A N 1
ATOM 2339 C CA . ASN A 1 313 ? 9.917 -6.685 -33.816 1.00 77.44 313 ASN A CA 1
ATOM 2340 C C . ASN A 1 313 ? 10.753 -7.826 -34.424 1.00 77.44 313 ASN A C 1
ATOM 2342 O O . ASN A 1 313 ? 10.470 -8.252 -35.543 1.00 77.44 313 ASN A O 1
ATOM 2346 N N . ARG A 1 314 ? 11.803 -8.281 -33.731 1.00 81.06 314 ARG A N 1
ATOM 2347 C CA . ARG A 1 314 ? 12.631 -9.437 -34.104 1.00 81.06 314 ARG A CA 1
ATOM 2348 C C . ARG A 1 314 ? 13.483 -9.891 -32.923 1.00 81.06 314 ARG A C 1
ATOM 2350 O O . ARG A 1 314 ? 13.739 -9.109 -32.013 1.00 81.06 314 ARG A O 1
ATOM 2357 N N . ALA A 1 315 ? 14.014 -11.106 -33.008 1.00 82.69 315 ALA A N 1
ATOM 2358 C CA . ALA A 1 315 ? 15.061 -11.549 -32.099 1.00 82.69 315 ALA A CA 1
ATOM 2359 C C . ALA A 1 315 ? 16.341 -10.697 -32.274 1.00 82.69 315 ALA A C 1
ATOM 2361 O O . ALA A 1 315 ? 16.742 -10.433 -33.418 1.00 82.69 315 ALA A O 1
ATOM 2362 N N . PRO A 1 316 ? 16.997 -10.275 -31.176 1.00 84.00 316 PRO A N 1
ATOM 2363 C CA . PRO A 1 316 ? 18.344 -9.716 -31.223 1.00 84.00 316 PRO A CA 1
ATOM 2364 C C . PRO A 1 316 ? 19.318 -10.704 -31.878 1.00 84.00 316 PRO A C 1
ATOM 2366 O O . PRO A 1 316 ? 19.293 -11.898 -31.587 1.00 84.00 316 PRO A O 1
ATOM 2369 N N . ALA A 1 317 ? 20.175 -10.212 -32.769 1.00 83.12 317 ALA A N 1
ATOM 2370 C CA . ALA A 1 317 ? 21.187 -11.017 -33.447 1.00 83.12 317 ALA A CA 1
ATOM 2371 C C . ALA A 1 317 ? 22.459 -10.191 -33.676 1.00 83.12 317 ALA A C 1
ATOM 2373 O O . ALA A 1 317 ? 22.410 -8.961 -33.688 1.00 83.12 317 ALA A O 1
ATOM 2374 N N . GLY A 1 318 ? 23.586 -10.873 -33.889 1.00 89.25 318 GLY A N 1
ATOM 2375 C CA . GLY A 1 318 ? 24.874 -10.235 -34.163 1.00 89.25 318 GLY A CA 1
ATOM 2376 C C . GLY A 1 318 ? 25.528 -9.594 -32.935 1.00 89.25 318 GLY A C 1
ATOM 2377 O O . GLY A 1 318 ? 25.191 -9.908 -31.791 1.00 89.25 318 GLY A O 1
ATOM 2378 N N . GLU A 1 319 ? 26.494 -8.712 -33.192 1.00 93.56 319 GLU A N 1
ATOM 2379 C CA . GLU A 1 319 ? 27.251 -7.994 -32.161 1.00 93.56 319 GLU A CA 1
ATOM 2380 C C . GLU A 1 319 ? 26.328 -7.140 -31.282 1.00 93.56 319 GLU A C 1
ATOM 2382 O O . GLU A 1 319 ? 25.456 -6.429 -31.785 1.00 93.56 319 GLU A O 1
ATOM 2387 N N . GLN A 1 320 ? 26.540 -7.199 -29.968 1.00 93.19 320 GLN A N 1
ATOM 2388 C CA . GLN A 1 320 ? 25.790 -6.425 -28.985 1.00 93.19 320 GLN A CA 1
ATOM 2389 C C . GLN A 1 320 ? 26.627 -5.252 -28.475 1.00 93.19 320 GLN A C 1
ATOM 2391 O O . GLN A 1 320 ? 27.765 -5.427 -28.048 1.00 93.19 320 GLN A O 1
ATOM 2396 N N . VAL A 1 321 ? 26.049 -4.051 -28.489 1.00 93.25 321 VAL A N 1
ATOM 2397 C CA . VAL A 1 321 ? 26.739 -2.804 -28.145 1.00 93.25 321 VAL A CA 1
ATOM 2398 C C . VAL A 1 321 ? 26.179 -2.237 -26.850 1.00 93.25 321 VAL A C 1
ATOM 2400 O O . VAL A 1 321 ? 24.961 -2.072 -26.713 1.00 93.25 321 VAL A O 1
ATOM 2403 N N . LEU A 1 322 ? 27.074 -1.877 -25.924 1.00 94.31 322 LEU A N 1
ATOM 2404 C CA . LEU A 1 322 ? 26.705 -1.195 -24.686 1.00 94.31 322 LEU A CA 1
ATOM 2405 C C . LEU A 1 322 ? 25.999 0.126 -25.006 1.00 94.31 322 LEU A C 1
ATOM 2407 O O . LEU A 1 322 ? 26.569 1.061 -25.584 1.00 94.31 322 LEU A O 1
ATOM 2411 N N . SER A 1 323 ? 24.741 0.185 -24.600 1.00 95.12 323 SER A N 1
ATOM 2412 C CA . SER A 1 323 ? 23.797 1.220 -24.970 1.00 95.12 323 SER A CA 1
ATOM 2413 C C . SER A 1 323 ? 23.093 1.808 -23.748 1.00 95.12 323 SER A C 1
ATOM 2415 O O . SER A 1 323 ? 23.026 1.208 -22.672 1.00 95.12 323 SER A O 1
ATOM 2417 N N . ARG A 1 324 ? 22.557 3.013 -23.925 1.00 95.75 324 ARG A N 1
ATOM 2418 C CA . ARG A 1 324 ? 21.656 3.691 -22.993 1.00 95.75 324 ARG A CA 1
ATOM 2419 C C . ARG A 1 324 ? 20.426 4.156 -23.755 1.00 95.75 324 ARG A C 1
ATOM 2421 O O . ARG A 1 324 ? 20.567 4.823 -24.782 1.00 95.75 324 ARG A O 1
ATOM 2428 N N . VAL A 1 325 ? 19.246 3.816 -23.248 1.00 96.31 325 VAL A N 1
ATOM 2429 C CA . VAL A 1 325 ? 17.973 4.257 -23.824 1.00 96.31 325 VAL A CA 1
ATOM 2430 C C . VAL A 1 325 ? 17.540 5.527 -23.105 1.00 96.31 325 VAL A C 1
ATOM 2432 O O . VAL A 1 325 ? 17.435 5.541 -21.878 1.00 96.31 325 VAL A O 1
ATOM 2435 N N . VAL A 1 326 ? 17.328 6.597 -23.865 1.00 96.94 326 VAL A N 1
ATOM 2436 C CA . VAL A 1 326 ? 16.976 7.929 -23.349 1.00 96.94 326 VAL A CA 1
ATOM 2437 C C . VAL A 1 326 ? 15.694 8.425 -23.993 1.00 96.94 326 VAL A C 1
ATOM 2439 O O . VAL A 1 326 ? 15.401 8.068 -25.135 1.00 96.94 326 VAL A O 1
ATOM 2442 N N . GLY A 1 327 ? 14.937 9.246 -23.2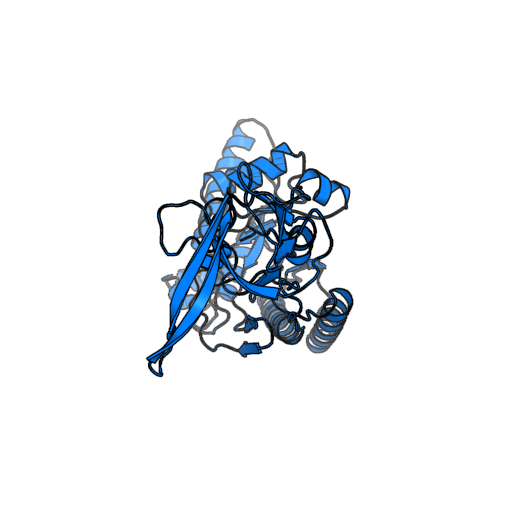75 1.00 96.06 327 GLY A N 1
ATOM 2443 C CA . GLY A 1 327 ? 13.758 9.887 -23.835 1.00 96.06 327 GLY A CA 1
ATOM 2444 C C . GLY A 1 327 ? 14.094 11.096 -24.712 1.00 96.06 327 GLY A C 1
ATOM 2445 O O . GLY A 1 327 ? 15.241 11.306 -25.133 1.00 96.06 327 GLY A O 1
ATOM 2446 N N . LYS A 1 328 ? 13.054 11.867 -25.036 1.00 95.50 328 LYS A N 1
ATOM 2447 C CA . LYS A 1 328 ? 13.120 13.061 -25.896 1.00 95.50 328 LYS A CA 1
ATOM 2448 C C . LYS A 1 328 ? 13.005 14.391 -25.145 1.00 95.50 328 LYS A C 1
ATOM 2450 O O . LYS A 1 328 ? 12.956 15.434 -25.799 1.00 95.50 328 LYS A O 1
ATOM 2455 N N . HIS A 1 329 ? 12.897 14.379 -23.818 1.00 96.25 329 HIS A N 1
ATOM 2456 C CA . HIS A 1 329 ? 12.791 15.601 -23.023 1.00 96.25 329 HIS A CA 1
ATOM 2457 C C . HIS A 1 329 ? 14.134 16.322 -22.947 1.00 96.25 329 HIS A C 1
ATOM 2459 O O . HIS A 1 329 ? 15.202 15.715 -22.997 1.00 96.25 329 HIS A O 1
ATOM 2465 N N . CYS A 1 330 ? 14.080 17.646 -22.810 1.00 95.12 330 CYS A N 1
ATOM 2466 C CA . CYS A 1 330 ? 15.260 18.503 -22.699 1.00 95.12 330 CYS A CA 1
ATOM 2467 C C . CYS A 1 330 ? 15.872 18.468 -21.286 1.00 95.12 330 CYS A C 1
ATOM 2469 O O . CYS A 1 330 ? 16.202 19.514 -20.737 1.00 95.12 330 CYS A O 1
ATOM 2471 N N . GLU A 1 331 ? 16.005 17.277 -20.703 1.00 93.75 331 GLU A N 1
ATOM 2472 C CA . GLU A 1 331 ? 16.571 17.042 -19.375 1.00 93.75 331 GLU A CA 1
ATOM 2473 C C . GLU A 1 331 ? 17.617 15.928 -19.463 1.00 93.75 331 GLU A C 1
ATOM 2475 O O . GLU A 1 331 ? 17.393 14.880 -20.066 1.00 93.75 331 GLU A O 1
ATOM 2480 N N . SER A 1 332 ? 18.784 16.147 -18.861 1.00 89.38 332 SER A N 1
ATOM 2481 C CA . SER A 1 332 ? 19.905 15.200 -18.937 1.00 89.38 332 SER A CA 1
ATOM 2482 C C . SER A 1 332 ? 19.605 13.869 -18.239 1.00 89.38 332 SER A C 1
ATOM 2484 O O . SER A 1 332 ? 20.119 12.822 -18.643 1.00 89.38 332 SER A O 1
ATOM 2486 N N . GLY A 1 333 ? 18.743 13.922 -17.222 1.00 91.06 333 GLY A N 1
ATOM 2487 C CA . GLY A 1 333 ? 18.250 12.774 -16.475 1.00 91.06 333 GLY A CA 1
ATOM 2488 C C . GLY A 1 333 ? 17.148 11.980 -17.173 1.00 91.06 333 GLY A C 1
ATOM 2489 O O . GLY A 1 333 ? 16.748 10.968 -16.611 1.00 91.06 333 GLY A O 1
ATOM 2490 N N . ASP A 1 334 ? 16.670 12.374 -18.365 1.00 95.56 334 ASP A N 1
ATOM 2491 C CA . ASP A 1 334 ? 15.624 11.653 -19.113 1.00 95.56 334 ASP A CA 1
ATOM 2492 C C . ASP A 1 334 ? 16.138 10.316 -19.681 1.00 95.56 334 ASP A C 1
ATOM 2494 O O . ASP A 1 334 ? 16.396 10.134 -20.876 1.00 95.56 334 ASP A O 1
ATOM 2498 N N . ILE A 1 335 ? 16.343 9.366 -18.776 1.00 95.06 335 ILE A N 1
ATOM 2499 C CA . ILE A 1 335 ? 16.880 8.038 -19.028 1.00 95.06 335 ILE A CA 1
ATOM 2500 C C . ILE A 1 335 ? 15.766 7.029 -18.777 1.00 95.06 335 ILE A C 1
ATOM 2502 O O . ILE A 1 335 ? 15.170 7.010 -17.707 1.00 95.06 335 ILE A O 1
ATOM 2506 N N . VAL A 1 336 ? 15.524 6.157 -19.756 1.00 93.81 336 VAL A N 1
ATOM 2507 C CA . VAL A 1 336 ? 14.559 5.054 -19.637 1.00 93.81 336 VAL A CA 1
ATOM 2508 C C . VAL A 1 336 ? 15.265 3.772 -19.190 1.00 93.81 336 VAL A C 1
ATOM 2510 O O . VAL A 1 336 ? 14.752 3.049 -18.344 1.00 93.81 336 VAL A O 1
ATOM 2513 N N . VAL A 1 337 ? 16.466 3.505 -19.722 1.00 95.00 337 VAL A N 1
ATOM 2514 C CA . VAL A 1 337 ? 17.318 2.370 -19.320 1.00 95.00 337 VAL A CA 1
ATOM 2515 C C . VAL A 1 337 ? 18.777 2.815 -19.279 1.00 95.00 337 VAL A C 1
ATOM 2517 O O . VAL A 1 337 ? 19.339 3.204 -20.309 1.00 95.00 337 VAL A O 1
ATOM 2520 N N . ARG A 1 338 ? 19.414 2.760 -18.100 1.00 92.75 338 ARG A N 1
ATOM 2521 C CA . ARG A 1 338 ? 20.779 3.284 -17.888 1.00 92.75 338 ARG A CA 1
ATOM 2522 C C . ARG A 1 338 ? 21.856 2.471 -18.594 1.00 92.75 338 ARG A C 1
ATOM 2524 O O . ARG A 1 338 ? 22.797 3.069 -19.140 1.00 92.75 338 ARG A O 1
ATOM 2531 N N . TYR A 1 339 ? 21.725 1.148 -18.550 1.00 91.94 339 TYR A N 1
ATOM 2532 C CA . TYR A 1 339 ? 22.677 0.187 -19.093 1.00 91.94 339 TYR A CA 1
ATOM 2533 C C . TYR A 1 339 ? 21.912 -0.952 -19.756 1.00 91.94 339 TYR A C 1
ATOM 2535 O O . TYR A 1 339 ? 21.105 -1.621 -19.125 1.00 91.94 339 TYR A O 1
ATOM 2543 N N . CYS A 1 340 ? 22.166 -1.164 -21.040 1.00 92.62 340 CYS A N 1
ATOM 2544 C CA . CYS A 1 340 ? 21.630 -2.298 -21.779 1.00 92.62 340 CYS A CA 1
ATOM 2545 C C . CYS A 1 340 ? 22.574 -2.669 -22.916 1.00 92.62 340 CYS A C 1
ATOM 2547 O O . CYS A 1 340 ? 23.442 -1.884 -23.304 1.00 92.62 340 CYS A O 1
ATOM 2549 N N . TYR A 1 341 ? 22.381 -3.855 -23.471 1.00 92.81 341 TYR A N 1
ATOM 2550 C CA . TYR A 1 341 ? 23.040 -4.279 -24.693 1.00 92.81 341 TYR A CA 1
ATOM 2551 C C . TYR A 1 341 ? 22.000 -4.331 -25.805 1.00 92.81 341 TYR A C 1
ATOM 2553 O O . TYR A 1 341 ? 20.963 -4.970 -25.656 1.00 92.81 341 TYR A O 1
ATOM 2561 N N . LEU A 1 342 ? 22.262 -3.614 -26.897 1.00 92.38 342 LEU A N 1
ATOM 2562 C CA . LEU A 1 342 ? 21.395 -3.600 -28.072 1.00 92.38 342 LEU A CA 1
ATOM 2563 C C . LEU A 1 342 ? 22.202 -3.972 -29.320 1.00 92.38 342 LEU A C 1
ATOM 2565 O O . LEU A 1 342 ? 23.389 -3.633 -29.391 1.00 92.38 342 LEU A O 1
ATOM 2569 N N . PRO A 1 343 ? 21.578 -4.613 -30.324 1.00 91.81 343 PRO A N 1
ATOM 2570 C CA . PRO A 1 343 ? 22.273 -5.015 -31.538 1.00 91.81 343 PRO A CA 1
ATOM 2571 C C . PRO A 1 343 ? 22.972 -3.852 -32.252 1.00 91.81 343 PRO A C 1
ATOM 2573 O O . PRO A 1 343 ? 22.429 -2.749 -32.384 1.00 91.81 343 PRO A O 1
ATOM 2576 N N . ALA A 1 344 ? 24.184 -4.102 -32.749 1.00 90.75 344 ALA A N 1
ATOM 2577 C CA . ALA A 1 344 ? 24.990 -3.117 -33.467 1.00 90.75 344 ALA A CA 1
ATOM 2578 C C . ALA A 1 344 ? 24.271 -2.561 -34.709 1.00 90.75 344 ALA A C 1
ATOM 2580 O O . ALA A 1 344 ? 24.451 -1.383 -35.032 1.00 90.75 344 ALA A O 1
ATOM 2581 N N . ASP A 1 345 ? 23.428 -3.384 -35.338 1.00 88.81 345 ASP A N 1
ATOM 2582 C CA . ASP A 1 345 ? 22.607 -3.088 -36.516 1.00 88.81 345 ASP A CA 1
ATOM 2583 C C . ASP A 1 345 ? 21.293 -2.342 -36.198 1.00 88.81 345 ASP A C 1
ATOM 2585 O O . ASP A 1 345 ? 20.502 -2.082 -37.105 1.00 88.81 345 ASP A O 1
ATOM 2589 N N . LEU A 1 346 ? 21.043 -1.971 -34.933 1.00 88.12 346 LEU A N 1
ATOM 2590 C CA . LEU A 1 346 ? 19.912 -1.118 -34.574 1.00 88.12 346 LEU A CA 1
ATOM 2591 C C . LEU A 1 346 ? 19.999 0.230 -35.306 1.00 88.12 346 LEU A C 1
ATOM 2593 O O . LEU A 1 346 ? 21.026 0.910 -35.274 1.00 88.12 346 LEU A O 1
ATOM 2597 N N . CYS A 1 347 ? 18.894 0.641 -35.925 1.00 80.38 347 CYS A N 1
ATOM 2598 C CA . CYS A 1 347 ? 18.818 1.839 -36.750 1.00 80.38 347 CYS A CA 1
ATOM 2599 C C . CYS A 1 347 ? 17.548 2.655 -36.473 1.00 80.38 347 CYS A C 1
ATOM 2601 O O . CYS A 1 347 ? 16.515 2.109 -36.100 1.00 80.38 347 CYS A O 1
ATOM 2603 N N . ALA A 1 348 ? 17.602 3.959 -36.741 1.00 74.38 348 ALA A N 1
ATOM 2604 C CA . ALA A 1 348 ? 16.426 4.828 -36.815 1.00 74.38 348 ALA A CA 1
ATOM 2605 C C . ALA A 1 348 ? 15.820 4.862 -38.241 1.00 74.38 348 ALA A C 1
ATOM 2607 O O . ALA A 1 348 ? 16.543 4.661 -39.223 1.00 74.38 348 ALA A O 1
ATOM 2608 N N . GLY A 1 349 ? 14.516 5.148 -38.393 1.00 57.81 349 GLY A N 1
ATOM 2609 C CA . GLY A 1 349 ? 13.881 5.472 -39.698 1.00 57.81 349 GLY A CA 1
ATOM 2610 C C . GLY A 1 349 ? 13.916 6.987 -39.975 1.00 57.81 349 GLY A C 1
ATOM 2611 O O . GLY A 1 349 ? 13.925 7.754 -39.024 1.00 57.81 349 GLY A O 1
ATOM 2612 N N . ILE A 1 350 ? 13.969 7.558 -41.191 1.00 40.44 350 ILE A N 1
ATOM 2613 C CA . ILE A 1 350 ? 13.517 7.176 -42.553 1.00 40.44 350 ILE A CA 1
ATOM 2614 C C . ILE A 1 350 ? 14.673 7.081 -43.590 1.00 40.44 350 ILE A C 1
ATOM 2616 O O . ILE A 1 350 ? 14.461 6.605 -44.699 1.00 40.44 350 ILE A O 1
ATOM 2620 N N . PHE A 1 351 ? 15.910 7.468 -43.251 1.00 44.25 351 PHE A N 1
ATOM 2621 C CA . PHE A 1 351 ? 17.031 7.568 -44.214 1.00 44.25 351 PHE A CA 1
ATOM 2622 C C . PHE A 1 351 ? 18.110 6.473 -44.108 1.00 44.25 351 PHE A C 1
ATOM 2624 O O . PHE A 1 351 ? 19.137 6.551 -44.785 1.00 44.25 351 PHE A O 1
ATOM 2631 N N . SER A 1 352 ? 17.923 5.442 -43.283 1.00 42.72 352 SER A N 1
ATOM 2632 C CA . SER A 1 352 ? 18.917 4.374 -43.145 1.00 42.72 352 SER A CA 1
ATOM 2633 C C . SER A 1 352 ? 18.703 3.282 -44.204 1.00 42.72 352 SER A C 1
ATOM 2635 O O . SER A 1 352 ? 17.599 2.780 -44.393 1.00 42.72 352 SER A O 1
ATOM 2637 N N . ARG A 1 353 ? 19.778 2.872 -44.894 1.00 41.69 353 ARG A N 1
ATOM 2638 C CA . ARG A 1 353 ? 19.830 1.732 -45.842 1.00 41.69 353 ARG A CA 1
ATOM 2639 C C . ARG A 1 353 ? 19.558 0.358 -45.185 1.00 41.69 353 ARG A C 1
ATOM 2641 O O . ARG A 1 353 ? 19.951 -0.670 -45.731 1.00 41.69 353 ARG A O 1
ATOM 2648 N N . CYS A 1 354 ? 18.930 0.309 -44.013 1.00 43.53 354 CYS A N 1
ATOM 2649 C CA . CYS A 1 354 ? 18.624 -0.945 -43.337 1.00 43.53 354 CYS A CA 1
ATOM 2650 C C . CYS A 1 354 ? 17.468 -1.654 -44.050 1.00 43.53 354 CYS A C 1
ATOM 2652 O O . CYS A 1 354 ? 16.344 -1.162 -44.091 1.00 43.53 354 CYS A O 1
ATOM 2654 N N . GLN A 1 355 ? 17.757 -2.831 -44.610 1.00 38.94 355 GLN A N 1
ATOM 2655 C CA . GLN A 1 355 ? 16.804 -3.677 -45.341 1.00 38.94 355 GLN A CA 1
ATOM 2656 C C . GLN A 1 355 ? 15.736 -4.329 -44.443 1.00 38.94 355 GLN A C 1
ATOM 2658 O O . GLN A 1 355 ? 14.860 -5.028 -44.944 1.00 38.94 355 GLN A O 1
ATOM 2663 N N . LEU A 1 356 ? 15.769 -4.081 -43.132 1.00 40.16 356 LEU A N 1
ATOM 2664 C CA . LEU A 1 356 ? 14.769 -4.537 -42.173 1.00 40.16 356 LEU A CA 1
ATOM 2665 C C . LEU A 1 356 ? 14.369 -3.341 -41.293 1.00 40.16 356 LEU A C 1
ATOM 2667 O O . LEU A 1 356 ? 15.244 -2.737 -40.671 1.00 40.16 356 LEU A O 1
ATOM 2671 N N . PRO A 1 357 ? 13.084 -2.947 -41.232 1.00 35.56 357 PRO A N 1
ATOM 2672 C CA . PRO A 1 357 ? 12.647 -1.839 -40.393 1.00 35.56 357 PRO A CA 1
ATOM 2673 C C . PRO A 1 357 ? 12.691 -2.266 -38.920 1.00 35.56 357 PRO A C 1
ATOM 2675 O O . PRO A 1 357 ? 11.709 -2.769 -38.385 1.00 35.56 357 PRO A O 1
ATOM 2678 N N . VAL A 1 358 ? 13.831 -2.081 -38.256 1.00 45.22 358 VAL A N 1
ATOM 2679 C CA . VAL A 1 358 ? 13.992 -2.350 -36.819 1.00 45.22 358 VAL A CA 1
ATOM 2680 C C . VAL A 1 358 ? 13.742 -1.062 -36.063 1.00 45.22 358 VAL A C 1
ATOM 2682 O O . VAL A 1 358 ? 14.595 -0.185 -36.046 1.00 45.22 358 VAL A O 1
ATOM 2685 N N . ARG A 1 359 ? 12.524 -0.907 -35.538 1.00 53.53 359 ARG A N 1
ATOM 2686 C CA . ARG A 1 359 ? 12.015 0.403 -35.102 1.00 53.53 359 ARG A CA 1
ATOM 2687 C C . ARG A 1 359 ? 11.535 0.438 -33.668 1.00 53.53 359 ARG A C 1
ATOM 2689 O O . ARG A 1 359 ? 11.311 1.534 -33.175 1.00 53.53 359 ARG A O 1
ATOM 2696 N N . THR A 1 360 ? 11.379 -0.714 -33.022 1.00 52.09 360 THR A N 1
ATOM 2697 C CA . THR A 1 360 ? 10.651 -0.785 -31.760 1.00 52.09 360 THR A CA 1
ATOM 2698 C C . THR A 1 360 ? 11.473 -1.459 -30.682 1.00 52.09 360 THR A C 1
ATOM 2700 O O . THR A 1 360 ? 11.886 -2.608 -30.848 1.00 52.09 360 THR A O 1
ATOM 2703 N N . VAL A 1 361 ? 11.684 -0.747 -29.578 1.00 50.00 361 VAL A N 1
ATOM 2704 C CA . VAL A 1 361 ? 12.202 -1.332 -28.341 1.00 50.00 361 VAL A CA 1
ATOM 2705 C C . VAL A 1 361 ? 11.074 -1.452 -27.328 1.00 50.00 361 VAL A C 1
ATOM 2707 O O . VAL A 1 361 ? 10.153 -0.637 -27.302 1.00 50.00 361 VAL A O 1
ATOM 2710 N N . MET A 1 362 ? 11.137 -2.503 -26.526 1.00 47.75 362 MET A N 1
ATOM 2711 C CA . MET A 1 362 ? 10.170 -2.828 -25.488 1.00 47.75 362 MET A CA 1
ATOM 2712 C C . MET A 1 362 ? 10.863 -2.749 -24.132 1.00 47.75 362 MET A C 1
ATOM 2714 O O . MET A 1 362 ? 11.897 -3.390 -23.970 1.00 47.75 362 MET A O 1
ATOM 2718 N N . CYS A 1 363 ? 10.289 -2.018 -23.176 1.00 54.25 363 CYS A N 1
ATOM 2719 C CA . CYS A 1 363 ? 10.702 -2.064 -21.769 1.00 54.25 363 CYS A CA 1
ATOM 2720 C C . CYS A 1 363 ? 9.691 -2.874 -20.950 1.00 54.25 363 CYS A C 1
ATOM 2722 O O . CYS A 1 363 ? 8.478 -2.689 -21.099 1.00 54.25 363 CYS A O 1
ATOM 2724 N N . TRP A 1 364 ? 10.197 -3.777 -20.111 1.00 49.62 364 TRP A N 1
ATOM 2725 C CA . TRP A 1 364 ? 9.385 -4.623 -19.230 1.00 49.62 364 TRP A CA 1
ATOM 2726 C C . TRP A 1 364 ? 8.917 -3.865 -17.985 1.00 49.62 364 TRP A C 1
ATOM 2728 O O . TRP A 1 364 ? 9.652 -3.036 -17.471 1.00 49.62 364 TRP A O 1
ATOM 2738 N N . GLY A 1 365 ? 7.728 -4.175 -17.464 1.00 45.25 365 GLY A N 1
ATOM 2739 C CA . GLY A 1 365 ? 7.307 -3.742 -16.130 1.00 45.25 365 GLY A CA 1
ATOM 2740 C C . GLY A 1 365 ? 6.732 -2.328 -16.078 1.00 45.25 365 GLY A C 1
ATOM 2741 O O . GLY A 1 365 ? 7.411 -1.364 -15.734 1.00 45.25 365 GLY A O 1
ATOM 2742 N N . ARG A 1 366 ? 5.429 -2.187 -16.328 1.00 42.81 366 ARG A N 1
ATOM 2743 C CA . ARG A 1 366 ? 4.726 -0.931 -16.044 1.00 42.81 366 ARG A CA 1
ATOM 2744 C C . ARG A 1 366 ? 4.129 -1.016 -14.648 1.00 42.81 366 ARG A C 1
ATOM 2746 O O . ARG A 1 366 ? 3.129 -1.686 -14.450 1.00 42.81 366 ARG A O 1
ATOM 2753 N N . THR A 1 367 ? 4.715 -0.323 -13.676 1.00 38.34 367 THR A N 1
ATOM 2754 C CA . THR A 1 367 ? 3.997 -0.084 -12.417 1.00 38.34 367 THR A CA 1
ATOM 2755 C C . THR A 1 367 ? 4.208 1.340 -11.935 1.00 38.34 367 THR A C 1
ATOM 2757 O O . THR A 1 367 ? 5.208 1.637 -11.294 1.00 38.34 367 THR A O 1
ATOM 2760 N N . ILE A 1 368 ? 3.253 2.222 -12.228 1.00 33.75 368 ILE A N 1
ATOM 2761 C CA . ILE A 1 368 ? 2.992 3.382 -11.373 1.00 33.75 368 ILE A CA 1
ATOM 2762 C C . ILE A 1 368 ? 1.909 2.904 -10.405 1.00 33.75 368 ILE A C 1
ATOM 2764 O O . ILE A 1 368 ? 0.731 3.165 -10.607 1.00 33.75 368 ILE A O 1
ATOM 2768 N N . THR A 1 369 ? 2.287 2.074 -9.441 1.00 31.89 369 THR A N 1
ATOM 2769 C CA . THR A 1 369 ? 1.450 1.828 -8.265 1.00 31.89 369 THR A CA 1
ATOM 2770 C C . THR A 1 369 ? 2.306 2.239 -7.085 1.00 31.89 369 THR A C 1
ATOM 2772 O O . THR A 1 369 ? 3.316 1.587 -6.794 1.00 31.89 369 THR A O 1
ATOM 2775 N N . THR A 1 370 ? 1.977 3.400 -6.538 1.00 30.72 370 THR A N 1
ATOM 2776 C CA . THR A 1 370 ? 2.342 3.797 -5.179 1.00 30.72 370 THR A CA 1
ATOM 2777 C C . THR A 1 370 ? 1.345 3.209 -4.215 1.00 30.72 370 THR A C 1
ATOM 2779 O O . THR A 1 370 ? 0.152 3.230 -4.591 1.00 30.72 370 THR A O 1
#

Secondary structure (DSSP, 8-state):
-HHHHHHTT--EEESSHHHHHHHHHTT--GGGEEE--TT--HHHHHHHHHTT-SEEEE--HHHHHHHHHHHHHHHHHHHHTTPPPPPPEEEEEEEE-SEEE-SS-EEE-SS--SSSSEE-STT-GGGG---HHHHHHTT--TTS-HHHHHHHHHHT-TTEEEEEEE---BSSB--SHHHHHHHHHHHHHHHHHHHHHT----EEE----B---SSTT--PPPHHHHHHHHHHHHHHHHHHHTPPPPEEE---SHHHHGGG-EEEEEEEEEEEEEEE-TTS-EEEEEEEEES--TTT--HHHHS-----EEESSS---S-EEEEEEE-SSS-TT-EEEEEEEEETT---SSS---SS---EEEEE------

InterPro domains:
  IPR002986 Diaminopimelate decarboxylase, LysA [PR01181] (34-51)
  IPR002986 Diaminopimelate decarboxylase, LysA [PR01181] (285-303)
  IPR009006 Alanine racemase/group IV decarboxylase, C-terminal [G3DSA:2.40.37.10] (261-349)
  IPR009006 Alanine racemase/group IV decarboxylase, C-terminal [SSF50621] (232-346)
  IPR022643 Orn/DAP/Arg decarboxylase 2, C-terminal [PF00278] (259-346)
  IPR022644 Orn/DAP/Arg decarboxylase 2, N-terminal [PF02784] (2-123)
  IPR022644 Orn/DAP/Arg decarboxylase 2, N-terminal [PF02784] (156-257)
  IPR022657 Orn/DAP/Arg decarboxylase 2, conserved site [PS00879] (198-211)
  IPR029066 PLP-binding barrel [G3DSA:3.20.20.10] (2-260)
  IPR029066 PLP-binding barrel [SSF51419] (2-259)

Sequence (370 aa):
MARWAYEEGLCLDTASGGELAIALRAQVPGQNIALHGNNKSRGEIARAIKHGVGRVVVDSIDELKLITDVYAELCAESVAEGLEPYPAVPVLIRITPGVHASTHESIATAHEDQKFGMSLQPGTARLAGLEADELEYWSTTEDESYAMLAAGILTATDSLDFRGIHCHIGSQIFEAQGFEQAADTALTFMHAVNQKYGLSLPELDLGGGYGIGYTEADTPRSIEQITVSIADAVAATCVRLGLAIPHMSFEPGRSISGPSGVTLYTVGTIKNVSIEDEHGQIRVRRYVSVDGGMSDNARPVLYDADYAVTLANRAPAGEQVLSRVVGKHCESGDIVVRYCYLPADLCAGIFSRCQLPVRTVMCWGRTITT